Protein AF-A0A3C1K5P6-F1 (afdb_monomer)

pLDDT: mean 90.92, std 10.37, range [36.41, 98.5]

Mean predicted aligned error: 6.07 Å

Nearest PDB structures (foldseek):
  4ml9-assembly1_B  TM=4.148E-01  e=1.098E-01  Sebaldella termitidis ATCC 33386
  8jwl-assembly1_A  TM=3.150E-01  e=3.132E-01  Streptomyces xinghaiensis
  3bww-assembly1_A  TM=3.448E-01  e=1.343E+00  Histophilus somni 129PT

Structure (mmCIF, N/CA/C/O backbone):
data_AF-A0A3C1K5P6-F1
#
_entry.id   AF-A0A3C1K5P6-F1
#
loop_
_atom_site.group_PDB
_atom_site.id
_atom_site.type_symbol
_atom_site.label_atom_id
_atom_site.label_alt_id
_atom_site.label_comp_id
_atom_site.label_asym_id
_atom_site.label_entity_id
_atom_site.label_seq_id
_atom_site.pdbx_PDB_ins_code
_atom_site.Cartn_x
_atom_site.Cartn_y
_atom_site.Cartn_z
_atom_site.occupancy
_atom_site.B_iso_or_equiv
_atom_site.auth_seq_id
_atom_site.auth_comp_id
_atom_site.auth_asym_id
_atom_site.auth_atom_id
_atom_site.pdbx_PDB_model_num
ATOM 1 N N . MET A 1 1 ? 3.310 27.384 5.179 1.00 61.41 1 MET A N 1
ATOM 2 C CA . MET A 1 1 ? 1.985 26.770 4.921 1.00 61.41 1 MET A CA 1
ATOM 3 C C . MET A 1 1 ? 1.830 25.431 5.647 1.00 61.41 1 MET A C 1
ATOM 5 O O . MET A 1 1 ? 0.855 25.282 6.370 1.00 61.41 1 MET A O 1
ATOM 9 N N . PHE A 1 2 ? 2.822 24.533 5.570 1.00 61.59 2 PHE A N 1
ATOM 10 C CA . PHE A 1 2 ? 2.828 23.223 6.248 1.00 61.59 2 PHE A CA 1
ATOM 11 C C . PHE A 1 2 ? 2.625 23.290 7.779 1.00 61.59 2 PHE A C 1
ATOM 13 O O . PHE A 1 2 ? 1.755 22.615 8.318 1.00 61.59 2 PHE A O 1
ATOM 20 N N . LEU A 1 3 ? 3.332 24.192 8.476 1.00 66.94 3 LEU A N 1
ATOM 21 C CA . LEU A 1 3 ? 3.213 24.378 9.937 1.00 66.94 3 LEU A CA 1
ATOM 22 C C . LEU A 1 3 ? 1.825 24.859 10.407 1.00 66.94 3 LEU A C 1
ATOM 24 O O . LEU A 1 3 ? 1.396 24.545 11.512 1.00 66.94 3 LEU A O 1
ATOM 28 N N . LEU A 1 4 ? 1.113 25.626 9.576 1.00 66.31 4 LEU A N 1
ATOM 29 C CA . LEU A 1 4 ? -0.244 26.101 9.885 1.00 66.31 4 LEU A CA 1
ATOM 30 C C . LEU A 1 4 ? -1.287 24.998 9.665 1.00 66.31 4 LEU A C 1
ATOM 32 O O . LEU A 1 4 ? -2.251 24.906 10.419 1.00 66.31 4 LEU A O 1
ATOM 36 N N . GLN A 1 5 ? -1.082 24.146 8.657 1.00 64.81 5 GLN A N 1
ATOM 37 C CA . GLN A 1 5 ? -1.944 22.994 8.392 1.00 64.81 5 GLN A CA 1
ATOM 38 C C . GLN A 1 5 ? -1.796 21.929 9.487 1.00 64.81 5 GLN A C 1
ATOM 40 O O . GLN A 1 5 ? -2.801 21.454 10.022 1.00 64.81 5 GLN A O 1
ATOM 45 N N . SER A 1 6 ? -0.564 21.612 9.894 1.00 76.06 6 SER A N 1
ATOM 46 C CA . SER A 1 6 ? -0.309 20.637 10.960 1.00 76.06 6 SER A CA 1
ATOM 47 C C . SER A 1 6 ? -0.865 21.085 12.318 1.00 76.06 6 SER A C 1
ATOM 49 O O . SER A 1 6 ? -1.422 20.263 13.047 1.00 76.06 6 SER A O 1
ATOM 51 N N . ALA A 1 7 ? -0.827 22.389 12.620 1.00 83.75 7 ALA A N 1
ATOM 52 C CA . ALA A 1 7 ? -1.377 22.962 13.852 1.00 83.75 7 ALA A CA 1
ATOM 53 C C . ALA A 1 7 ? -2.898 22.774 14.016 1.00 83.75 7 ALA A C 1
ATOM 55 O O . ALA A 1 7 ? -3.390 22.801 15.142 1.00 83.75 7 ALA A O 1
ATOM 56 N N . PHE A 1 8 ? -3.649 22.569 12.929 1.00 86.25 8 PHE A N 1
ATOM 57 C CA . PHE A 1 8 ? -5.096 22.327 12.986 1.00 86.25 8 PHE A CA 1
ATOM 58 C C . PHE A 1 8 ? -5.452 20.843 12.835 1.00 86.25 8 PHE A C 1
ATOM 60 O O . PHE A 1 8 ? -6.305 20.328 13.561 1.00 86.25 8 PHE A O 1
ATOM 67 N N . ILE A 1 9 ? -4.779 20.141 11.920 1.00 87.88 9 ILE A N 1
ATOM 68 C CA . ILE A 1 9 ? -5.090 18.745 11.591 1.00 87.88 9 ILE A CA 1
ATOM 69 C C . ILE A 1 9 ? -4.747 17.813 12.755 1.00 87.88 9 ILE A C 1
ATOM 71 O O . ILE A 1 9 ? -5.558 16.956 13.102 1.00 87.88 9 ILE A O 1
ATOM 75 N N . ILE A 1 10 ? -3.589 17.997 13.400 1.00 89.19 10 ILE A N 1
ATOM 76 C CA . ILE A 1 10 ? -3.142 17.098 14.473 1.00 89.19 10 ILE A CA 1
ATOM 77 C C . ILE A 1 10 ? -4.090 17.161 15.683 1.00 89.19 10 ILE A C 1
ATOM 79 O O . ILE A 1 10 ? -4.577 16.106 16.094 1.00 89.19 10 ILE A O 1
ATOM 83 N N . PRO A 1 11 ? -4.441 18.339 16.246 1.00 92.56 11 PRO A N 1
ATOM 84 C CA . PRO A 1 11 ? -5.391 18.395 17.357 1.00 92.56 11 PRO A CA 1
ATOM 85 C C . PRO A 1 11 ? -6.769 17.836 16.999 1.00 92.56 11 PRO A C 1
ATOM 87 O O . PRO A 1 11 ? -7.384 17.156 17.821 1.00 92.56 11 PRO A O 1
ATOM 90 N N . LEU A 1 12 ? -7.247 18.086 15.774 1.00 92.19 12 LEU A N 1
ATOM 91 C CA . LEU A 1 12 ? -8.525 17.557 15.303 1.00 92.19 12 LEU A CA 1
ATOM 92 C C . LEU A 1 12 ? -8.502 16.025 15.223 1.00 92.19 12 LEU A C 1
ATOM 94 O O . LEU A 1 12 ? -9.425 15.371 15.711 1.00 92.19 12 LEU A O 1
ATOM 98 N N . PHE A 1 13 ? -7.435 15.456 14.660 1.00 91.81 13 PHE A N 1
ATOM 99 C CA . PHE A 1 13 ? -7.239 14.012 14.597 1.00 91.81 13 PHE A CA 1
ATOM 100 C C . PHE A 1 13 ? -7.164 13.398 15.999 1.00 91.81 13 PHE A C 1
ATOM 102 O O . PHE A 1 13 ? -7.882 12.442 16.286 1.00 91.81 13 PHE A O 1
ATOM 109 N N . LEU A 1 14 ? -6.374 13.978 16.908 1.00 93.12 14 LEU A N 1
ATOM 110 C CA . LEU A 1 14 ? -6.261 13.506 18.292 1.00 93.12 14 LEU A CA 1
ATOM 111 C C . LEU A 1 14 ? -7.601 13.576 19.036 1.00 93.12 14 LEU A C 1
ATOM 113 O O . LEU A 1 14 ? -7.946 12.649 19.769 1.00 93.12 14 LEU A O 1
ATOM 117 N N . PHE A 1 15 ? -8.386 14.634 18.822 1.00 95.12 15 PHE A N 1
ATOM 118 C CA . PHE A 1 15 ? -9.736 14.743 19.371 1.00 95.12 15 PHE A CA 1
ATOM 119 C C . PHE A 1 15 ? -10.659 13.646 18.829 1.00 95.12 15 PHE A C 1
ATOM 121 O O . PHE A 1 15 ? -11.358 12.990 19.605 1.00 95.12 15 PHE A O 1
ATOM 128 N N . ALA A 1 16 ? -10.647 13.408 17.516 1.00 95.25 16 ALA A N 1
ATOM 129 C CA . ALA A 1 16 ? -11.448 12.364 16.884 1.00 95.25 16 ALA A CA 1
ATOM 130 C C . ALA A 1 16 ? -11.030 10.957 17.350 1.00 95.25 16 ALA A C 1
ATOM 132 O O . ALA A 1 16 ? -11.886 10.136 17.687 1.00 95.25 16 ALA A O 1
ATOM 133 N N . ALA A 1 17 ? -9.726 10.703 17.469 1.00 95.19 17 ALA A N 1
ATOM 134 C CA . ALA A 1 17 ? -9.170 9.465 17.999 1.00 95.19 17 ALA A CA 1
ATOM 135 C C . ALA A 1 17 ? -9.553 9.255 19.469 1.00 95.19 17 ALA A C 1
ATOM 137 O O . ALA A 1 17 ? -9.994 8.169 19.850 1.00 95.19 17 ALA A O 1
ATOM 138 N N . PHE A 1 18 ? -9.459 10.291 20.306 1.00 96.25 18 PHE A N 1
ATOM 139 C CA . PHE A 1 18 ? -9.937 10.237 21.685 1.00 96.25 18 PHE A CA 1
ATOM 140 C C . PHE A 1 18 ? -11.443 9.958 21.741 1.00 96.25 18 PHE A C 1
ATOM 142 O O . PHE A 1 18 ? -11.894 9.114 22.516 1.00 96.25 18 PHE A O 1
ATOM 149 N N . PHE A 1 19 ? -12.239 10.618 20.898 1.00 96.88 19 PHE A N 1
ATOM 150 C CA . PHE A 1 19 ? -13.679 10.398 20.831 1.00 96.88 19 PHE A CA 1
ATOM 151 C C . PHE A 1 19 ? -14.023 8.954 20.438 1.00 96.88 19 PHE A C 1
ATOM 153 O O . PHE A 1 19 ? -14.871 8.331 21.087 1.00 96.88 19 PHE A O 1
A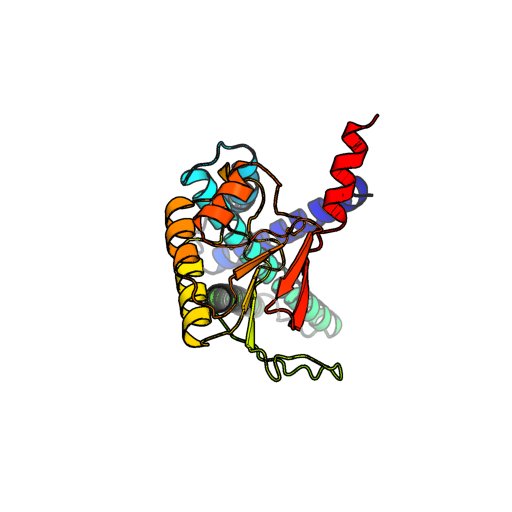TOM 160 N N . ALA A 1 20 ? -13.334 8.390 19.444 1.00 97.12 20 ALA A N 1
ATOM 161 C CA . ALA A 1 20 ? -13.479 6.990 19.059 1.00 97.12 20 ALA A CA 1
ATOM 162 C C . ALA A 1 20 ? -13.143 6.043 20.224 1.00 97.12 20 ALA A C 1
ATOM 164 O O . ALA A 1 20 ? -13.959 5.185 20.579 1.00 97.12 20 ALA A O 1
ATOM 165 N N . GLY A 1 21 ? -12.020 6.269 20.912 1.00 96.69 21 GLY A N 1
ATOM 166 C CA . GLY A 1 21 ? -11.627 5.507 22.102 1.00 96.69 21 GLY A CA 1
ATOM 167 C C . GLY A 1 21 ? -12.628 5.637 23.258 1.00 96.69 21 GLY A C 1
ATOM 168 O O . GLY A 1 21 ? -12.964 4.659 23.934 1.00 96.69 21 GLY A O 1
ATOM 169 N N . TYR A 1 22 ? -13.200 6.824 23.463 1.00 97.00 22 TYR A N 1
ATOM 170 C CA . TYR A 1 22 ? -14.252 7.054 24.451 1.00 97.00 22 TYR A CA 1
ATOM 171 C C . TYR A 1 22 ? -15.514 6.239 24.140 1.00 97.00 22 TYR A C 1
ATOM 173 O O . TYR A 1 22 ? -16.068 5.591 25.036 1.00 97.00 22 TYR A O 1
ATOM 181 N N . ARG A 1 23 ? -15.947 6.212 22.874 1.00 96.25 23 ARG A N 1
ATOM 182 C CA . ARG A 1 23 ? -17.093 5.407 22.427 1.00 96.25 23 ARG A CA 1
ATOM 183 C C . ARG A 1 23 ? -16.831 3.913 22.578 1.00 96.25 23 ARG A C 1
ATOM 185 O O . ARG A 1 23 ? -17.669 3.217 23.155 1.00 96.25 23 ARG A O 1
ATOM 192 N N . LEU A 1 24 ? -15.660 3.447 22.152 1.00 96.56 24 LEU A N 1
ATOM 193 C CA . LEU A 1 24 ? -15.269 2.044 22.244 1.00 96.56 24 LEU A CA 1
ATOM 194 C C . LEU A 1 24 ? -15.150 1.576 23.701 1.00 96.56 24 LEU A C 1
ATOM 196 O O . LEU A 1 24 ? -15.755 0.577 24.083 1.00 96.56 24 LEU A O 1
ATOM 200 N N . SER A 1 25 ? -14.467 2.332 24.565 1.00 97.00 25 SER A N 1
ATOM 201 C CA . SER A 1 25 ? -14.363 2.001 25.996 1.00 97.00 25 SER A CA 1
ATOM 202 C C . SER A 1 25 ? -15.722 2.005 26.710 1.00 97.00 25 SER A C 1
ATOM 204 O O . SER A 1 25 ? -15.935 1.250 27.665 1.00 97.00 25 SER A O 1
ATOM 206 N N . GLY A 1 26 ? -16.657 2.849 26.262 1.00 95.69 26 GLY A N 1
ATOM 207 C CA . GLY A 1 26 ? -18.052 2.843 26.695 1.00 95.69 26 GLY A CA 1
ATOM 208 C C . GLY A 1 26 ? -18.774 1.556 26.300 1.00 95.69 26 GLY A C 1
ATOM 209 O O . GLY A 1 26 ? -19.362 0.907 27.165 1.00 95.69 26 GLY A O 1
ATOM 210 N N . LEU A 1 27 ? -18.677 1.163 25.028 1.00 96.62 27 LEU A N 1
ATOM 211 C CA . LEU A 1 27 ? -19.234 -0.088 24.510 1.00 96.62 27 LEU A CA 1
ATOM 212 C C . LEU A 1 27 ? -18.671 -1.307 25.253 1.00 96.62 27 LEU A C 1
ATOM 214 O O . LEU A 1 27 ? -19.438 -2.123 25.760 1.00 96.62 27 LEU A O 1
ATOM 218 N N . LEU A 1 28 ? -17.348 -1.390 25.408 1.00 96.69 28 LEU A N 1
ATOM 219 C CA . LEU A 1 28 ? -16.684 -2.489 26.113 1.00 96.69 28 LEU A CA 1
ATOM 220 C C . LEU A 1 28 ? -17.143 -2.601 27.568 1.00 96.69 28 LEU A C 1
ATOM 222 O O . LEU A 1 28 ? -17.350 -3.704 28.062 1.00 96.69 28 LEU A O 1
ATOM 226 N N . LYS A 1 29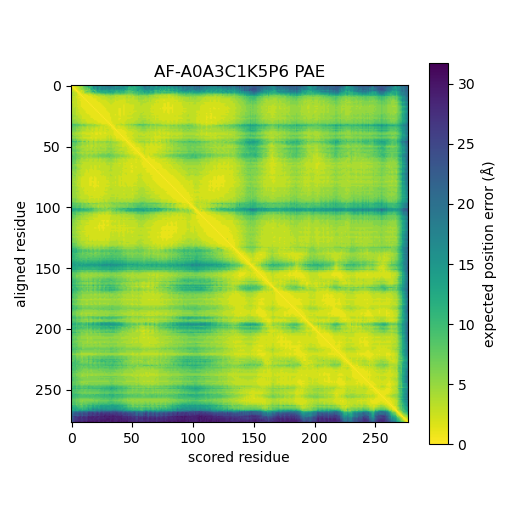 ? -17.382 -1.477 28.254 1.00 96.00 29 LYS A N 1
ATOM 227 C CA . LYS A 1 29 ? -17.923 -1.490 29.621 1.00 96.00 29 LYS A CA 1
ATOM 228 C C . LYS A 1 29 ? -19.370 -1.992 29.685 1.00 96.00 29 LYS A C 1
ATOM 230 O O . LYS A 1 29 ? -19.749 -2.595 30.687 1.00 96.00 29 LYS A O 1
ATOM 235 N N . LEU A 1 30 ? -20.170 -1.732 28.647 1.00 94.75 30 LEU A N 1
ATOM 236 C CA . LEU A 1 30 ? -21.547 -2.226 28.544 1.00 94.75 30 LEU A CA 1
ATOM 237 C C . LEU A 1 30 ? -21.606 -3.730 28.251 1.00 94.75 30 LEU A C 1
ATOM 239 O O . LEU A 1 30 ? -22.489 -4.399 28.790 1.00 94.75 30 LEU A O 1
ATOM 243 N N . LEU A 1 31 ? -20.685 -4.236 27.423 1.00 95.44 31 LEU A N 1
ATOM 244 C CA . LEU A 1 31 ? -20.561 -5.657 27.077 1.00 95.44 31 LEU A CA 1
ATOM 245 C C . LEU A 1 31 ? -19.925 -6.471 28.212 1.00 95.44 31 LEU A C 1
ATOM 247 O O . LEU A 1 31 ? -20.393 -7.556 28.541 1.00 95.44 31 LEU A O 1
ATOM 251 N N . PHE A 1 32 ? -18.892 -5.920 28.852 1.00 95.94 32 PHE A N 1
ATOM 252 C CA . PHE A 1 32 ? -18.104 -6.583 29.885 1.00 95.94 32 PHE A CA 1
ATOM 253 C C . PHE A 1 32 ? -18.089 -5.732 31.167 1.00 95.94 32 PHE A C 1
ATOM 255 O O . PHE A 1 32 ? -17.220 -4.875 31.346 1.00 95.94 32 PHE A O 1
ATOM 262 N N . PRO A 1 33 ? -19.001 -5.965 32.128 1.00 92.31 33 PRO A N 1
ATOM 263 C CA . PRO A 1 33 ? -19.113 -5.128 33.327 1.00 92.31 33 PRO A CA 1
ATOM 264 C C . PRO A 1 33 ? -17.832 -5.050 34.176 1.00 92.31 33 PRO A C 1
ATOM 266 O O . PRO A 1 33 ? -17.567 -4.024 34.807 1.00 92.31 33 PRO A O 1
ATOM 269 N N . ARG A 1 34 ? -16.994 -6.098 34.160 1.00 94.25 34 ARG A N 1
ATOM 270 C CA . ARG A 1 34 ? -15.691 -6.145 34.856 1.00 94.25 34 ARG A CA 1
ATOM 271 C C . ARG A 1 34 ? -14.558 -5.416 34.118 1.00 94.25 34 ARG A C 1
ATOM 273 O O . ARG A 1 34 ? -13.472 -5.282 34.672 1.00 94.25 34 ARG A O 1
ATOM 280 N N . PHE A 1 35 ? -14.804 -4.902 32.913 1.00 94.31 35 PHE A N 1
ATOM 281 C CA . PHE A 1 35 ? -13.814 -4.183 32.114 1.00 94.31 35 PHE A CA 1
ATOM 282 C C . PHE A 1 35 ? -13.279 -2.948 32.849 1.00 94.31 35 PHE A C 1
ATOM 284 O O . PHE A 1 35 ? -14.046 -2.092 33.319 1.00 94.31 35 PHE A O 1
ATOM 291 N N . LYS A 1 36 ? -11.950 -2.856 32.952 1.00 94.62 36 LYS A N 1
ATOM 292 C CA . LYS A 1 36 ? -11.244 -1.733 33.575 1.00 94.62 36 LYS A CA 1
ATOM 293 C C . LYS A 1 36 ? -10.843 -0.734 32.493 1.00 94.62 36 LYS A C 1
ATOM 295 O O . LYS A 1 36 ? -9.869 -0.950 31.781 1.00 94.62 36 LYS A O 1
ATOM 300 N N . LYS A 1 37 ? -11.560 0.393 32.414 1.00 93.31 37 LYS A N 1
ATOM 301 C CA . LYS A 1 37 ? -11.272 1.467 31.443 1.00 93.31 37 LYS A CA 1
ATOM 302 C C . LYS A 1 37 ? -9.843 2.010 31.546 1.00 93.31 37 LYS A C 1
ATOM 304 O O . LYS A 1 37 ? -9.312 2.460 30.543 1.00 93.31 37 LYS A O 1
ATOM 309 N N . LEU A 1 38 ? -9.224 1.945 32.727 1.00 94.31 38 LEU A N 1
ATOM 310 C CA . LEU A 1 38 ? -7.837 2.372 32.915 1.00 94.31 38 LEU A CA 1
ATOM 311 C C . LEU A 1 38 ? -6.866 1.586 32.022 1.00 94.31 38 LEU A C 1
ATOM 313 O O . LEU A 1 38 ? -6.045 2.193 31.353 1.00 94.31 38 LEU A O 1
ATOM 317 N N . ILE A 1 39 ? -7.006 0.257 31.958 1.00 94.06 39 ILE A N 1
ATOM 318 C CA . ILE A 1 39 ? -6.143 -0.600 31.128 1.00 94.06 39 ILE A CA 1
ATOM 319 C C . ILE A 1 39 ? -6.319 -0.248 29.646 1.00 94.06 39 ILE A C 1
ATOM 321 O O . ILE A 1 39 ? -5.341 -0.121 28.920 1.00 94.06 39 ILE A O 1
ATOM 325 N N . PHE A 1 40 ? -7.561 -0.017 29.213 1.00 95.44 40 PHE A N 1
ATOM 326 C CA . PHE A 1 40 ? -7.850 0.410 27.845 1.00 95.44 40 PHE A CA 1
ATOM 327 C C . PHE A 1 40 ? -7.131 1.705 27.476 1.00 95.44 40 PHE A C 1
ATOM 329 O O . PHE A 1 40 ? -6.498 1.760 26.434 1.00 95.44 40 PHE A O 1
ATOM 336 N N . TRP A 1 41 ? -7.193 2.726 28.330 1.00 95.88 41 TRP A N 1
ATOM 337 C CA . TRP A 1 41 ? -6.568 4.019 28.045 1.00 95.88 41 TRP A CA 1
ATOM 338 C C . TRP A 1 41 ? -5.040 4.012 28.146 1.00 95.88 41 TRP A C 1
ATOM 340 O O . TRP A 1 41 ? -4.416 4.937 27.642 1.00 95.88 41 TRP A O 1
ATOM 350 N N . ILE A 1 42 ? -4.444 2.975 28.741 1.00 93.81 42 ILE A N 1
ATOM 351 C CA . ILE A 1 42 ? -2.997 2.731 28.672 1.00 93.81 42 ILE A CA 1
ATOM 352 C C . ILE A 1 42 ? -2.628 2.101 27.325 1.00 93.81 42 ILE A C 1
ATOM 354 O O . ILE A 1 42 ? -1.656 2.516 26.711 1.00 93.81 42 ILE A O 1
ATOM 358 N N . ILE A 1 43 ? -3.409 1.123 26.855 1.00 92.62 43 ILE A N 1
ATOM 359 C CA . ILE A 1 43 ? -3.099 0.340 25.647 1.00 92.62 43 ILE A CA 1
ATOM 360 C C . ILE A 1 43 ? -3.478 1.080 24.356 1.00 92.62 43 ILE A C 1
ATOM 362 O O . ILE A 1 43 ? -2.714 1.089 23.401 1.00 92.62 43 ILE A O 1
ATOM 366 N N . TYR A 1 44 ? -4.652 1.711 24.322 1.00 93.50 44 TYR A N 1
ATOM 367 C CA . TYR A 1 44 ? -5.205 2.392 23.149 1.00 93.50 44 TYR A CA 1
ATOM 368 C C . TYR A 1 44 ? -4.236 3.380 22.465 1.00 93.50 44 TYR A C 1
ATOM 370 O O . TYR A 1 44 ? -4.103 3.307 21.245 1.00 93.50 44 TYR A O 1
ATOM 378 N N . PRO A 1 45 ? -3.522 4.269 23.188 1.00 89.12 45 PRO A N 1
ATOM 379 C CA . PRO A 1 45 ? -2.579 5.188 22.554 1.00 89.12 45 PRO A CA 1
ATOM 380 C C . PRO A 1 45 ? -1.259 4.537 22.110 1.00 89.12 45 PRO A C 1
ATOM 382 O O . PRO A 1 45 ? -0.528 5.177 21.361 1.00 89.12 45 PRO A O 1
ATOM 385 N N . LEU A 1 46 ? -0.940 3.298 22.514 1.00 88.94 46 LEU A N 1
ATOM 386 C CA . LEU A 1 46 ? 0.306 2.639 22.091 1.00 88.94 46 LEU A CA 1
ATOM 387 C C . LEU A 1 46 ? 0.320 2.333 20.588 1.00 88.94 46 LEU A C 1
ATOM 389 O O . LEU A 1 46 ? 1.376 2.376 19.973 1.00 88.94 46 LEU A O 1
ATOM 393 N N . PHE A 1 47 ? -0.838 2.084 19.978 1.00 85.56 47 PHE A N 1
ATOM 394 C CA . PHE A 1 47 ? -0.912 1.747 18.555 1.00 85.56 47 PHE A CA 1
ATOM 395 C C . PHE A 1 47 ? -0.638 2.935 17.609 1.00 85.56 47 PHE A C 1
ATOM 397 O O . PHE A 1 47 ? 0.164 2.765 16.696 1.00 85.56 47 PHE A O 1
ATOM 404 N N . PRO A 1 48 ? -1.180 4.156 17.826 1.00 84.75 48 PRO A N 1
ATOM 405 C CA . PRO A 1 48 ? -0.710 5.348 17.110 1.00 84.75 48 PRO A CA 1
ATOM 406 C C . PRO A 1 48 ? 0.787 5.609 17.293 1.00 84.75 48 PRO A C 1
ATOM 408 O O . PRO A 1 48 ? 1.448 6.114 16.394 1.00 84.75 48 PRO A O 1
ATOM 411 N N . ILE A 1 49 ? 1.331 5.276 18.466 1.00 87.38 49 ILE A N 1
ATOM 412 C CA . ILE A 1 49 ? 2.759 5.434 18.743 1.00 87.38 49 ILE A CA 1
ATOM 413 C C . ILE A 1 49 ? 3.587 4.467 17.877 1.00 87.38 49 ILE A C 1
ATOM 415 O O . ILE A 1 49 ? 4.645 4.863 17.392 1.00 87.38 49 ILE A O 1
ATOM 419 N N . CYS A 1 50 ? 3.096 3.251 17.603 1.00 91.12 50 CYS A N 1
ATOM 420 C CA . CYS A 1 50 ? 3.735 2.309 16.674 1.00 91.12 50 CYS A CA 1
ATOM 421 C C . CYS A 1 50 ? 3.852 2.841 15.236 1.00 91.12 50 CYS A C 1
ATOM 423 O O . CYS A 1 50 ? 4.728 2.384 14.519 1.00 91.12 50 CYS A O 1
ATOM 425 N N . PHE A 1 51 ? 3.033 3.815 14.828 1.00 88.44 51 PHE A N 1
ATOM 426 C CA . PHE A 1 51 ? 3.163 4.476 13.523 1.00 88.44 51 PHE A CA 1
ATOM 427 C C . PHE A 1 51 ? 4.316 5.497 13.491 1.00 88.44 51 PHE A C 1
ATOM 429 O O . PHE A 1 51 ? 4.936 5.694 12.457 1.00 88.44 51 PHE A O 1
ATOM 436 N N . ILE A 1 52 ? 4.619 6.143 14.624 1.00 89.12 52 ILE A N 1
ATOM 437 C CA . ILE A 1 52 ? 5.590 7.251 14.700 1.00 89.12 52 ILE A CA 1
ATOM 438 C C . ILE A 1 52 ? 6.981 6.771 15.129 1.00 89.12 52 ILE A C 1
ATOM 440 O O . ILE A 1 52 ? 7.989 7.270 14.640 1.00 89.12 52 ILE A O 1
ATOM 444 N N . ILE A 1 53 ? 7.054 5.825 16.071 1.00 90.62 53 ILE A N 1
ATOM 445 C CA . ILE A 1 53 ? 8.328 5.323 16.610 1.00 90.62 53 ILE A CA 1
ATOM 446 C C . ILE A 1 53 ? 9.289 4.795 15.531 1.00 90.62 53 ILE A C 1
ATOM 448 O O . ILE A 1 53 ? 10.476 5.093 15.661 1.00 90.62 53 ILE A O 1
ATOM 452 N N . PRO A 1 54 ? 8.842 4.046 14.500 1.00 90.00 54 PRO A N 1
ATOM 453 C CA . PRO A 1 54 ? 9.725 3.504 13.467 1.00 90.00 54 PRO A CA 1
ATOM 454 C C . PRO A 1 54 ? 10.620 4.552 12.805 1.00 90.00 54 PRO A C 1
ATOM 456 O O . PRO A 1 54 ? 11.793 4.277 12.603 1.00 90.00 54 PRO A O 1
ATOM 459 N N . SER A 1 55 ? 10.137 5.785 12.610 1.00 86.31 55 SER A N 1
ATOM 460 C CA . SER A 1 55 ? 10.926 6.890 12.037 1.00 86.31 55 SER A CA 1
ATOM 461 C C . SER A 1 55 ? 12.131 7.323 12.889 1.00 86.31 55 SER A C 1
ATOM 463 O O . SER A 1 55 ? 12.942 8.129 12.446 1.00 86.31 55 SER A O 1
ATOM 465 N N . TYR A 1 56 ? 12.237 6.836 14.128 1.00 90.44 56 TYR A N 1
ATOM 466 C CA . TYR A 1 56 ? 13.354 7.089 15.044 1.00 90.44 56 TYR A CA 1
ATOM 467 C C . TYR A 1 56 ? 14.170 5.826 15.352 1.00 90.44 56 TYR A C 1
ATOM 469 O O . TYR A 1 56 ? 15.104 5.884 16.156 1.00 90.44 56 TYR A O 1
ATOM 477 N N . LEU A 1 57 ? 13.800 4.680 14.775 1.00 89.88 57 LEU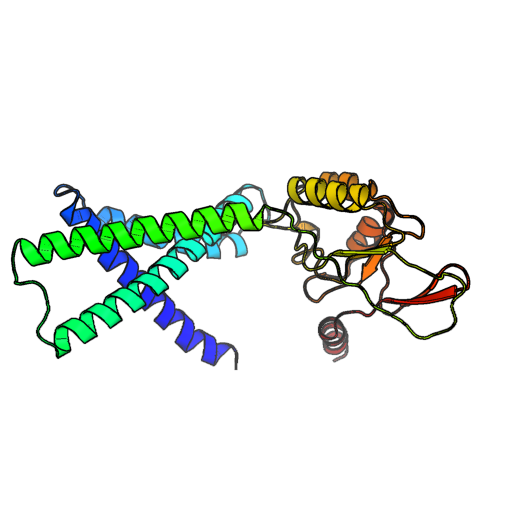 A N 1
ATOM 478 C CA . LEU A 1 57 ? 14.514 3.420 14.930 1.00 89.88 57 LEU A CA 1
ATOM 479 C C . LEU A 1 57 ? 15.399 3.165 13.700 1.00 89.88 57 LEU A C 1
ATOM 481 O O . LEU A 1 57 ? 15.061 3.603 12.607 1.00 89.88 57 LEU A O 1
ATOM 485 N N . PRO A 1 58 ? 16.527 2.451 13.853 1.00 89.12 58 PRO A N 1
ATOM 486 C CA . PRO A 1 58 ? 17.273 1.951 12.703 1.00 89.12 58 PRO A CA 1
ATOM 487 C C . PRO A 1 58 ? 16.433 0.955 11.896 1.00 89.12 58 PRO A C 1
ATOM 489 O O . PRO A 1 58 ? 15.745 0.133 12.505 1.00 89.12 58 PRO A O 1
ATOM 492 N N . THR A 1 59 ? 16.568 0.972 10.568 1.00 87.06 59 THR A N 1
ATOM 493 C CA . THR A 1 59 ? 15.890 0.042 9.653 1.00 87.06 59 THR A CA 1
ATOM 494 C C . THR A 1 59 ? 16.175 -1.413 10.020 1.00 87.06 59 THR A C 1
ATOM 496 O O . THR A 1 59 ? 17.321 -1.867 10.090 1.00 87.06 59 THR A O 1
ATOM 499 N N . SER A 1 60 ? 15.117 -2.170 10.281 1.00 90.69 60 SER A N 1
ATOM 500 C CA . SER A 1 60 ? 15.161 -3.556 10.730 1.00 90.69 60 SER A CA 1
ATOM 501 C C . SER A 1 60 ? 13.791 -4.226 10.568 1.00 90.69 60 SER A C 1
ATOM 503 O O . SER A 1 60 ? 12.751 -3.624 10.312 1.00 90.69 60 SER A O 1
ATOM 505 N N . ARG A 1 61 ? 13.742 -5.548 10.749 1.00 89.31 61 ARG A N 1
ATOM 506 C CA . ARG A 1 61 ? 12.458 -6.268 10.692 1.00 89.31 61 ARG A CA 1
ATOM 507 C C . ARG A 1 61 ? 11.504 -5.870 11.825 1.00 89.31 61 ARG A C 1
ATOM 509 O O . ARG A 1 61 ? 10.304 -6.116 11.718 1.00 89.31 61 ARG A O 1
ATOM 516 N N . PHE A 1 62 ? 12.025 -5.306 12.917 1.00 91.81 62 PHE A N 1
ATOM 517 C CA . PHE A 1 62 ? 11.228 -4.942 14.083 1.00 91.81 62 PHE A CA 1
ATOM 518 C C . PHE A 1 62 ? 10.492 -3.607 13.906 1.00 91.81 62 PHE A C 1
ATOM 520 O O . PHE A 1 62 ? 9.297 -3.546 14.178 1.00 91.81 62 PHE A O 1
ATOM 527 N N . ASP A 1 63 ? 11.154 -2.559 13.419 1.00 91.12 63 ASP A N 1
ATOM 528 C CA . ASP A 1 63 ? 10.523 -1.290 13.023 1.00 91.12 63 ASP A CA 1
ATOM 529 C C . ASP A 1 63 ? 9.548 -1.502 11.869 1.00 91.12 63 ASP A C 1
ATOM 531 O O . ASP A 1 63 ? 8.430 -1.009 11.984 1.00 91.12 63 ASP A O 1
ATOM 535 N N . LYS A 1 64 ? 9.872 -2.331 10.860 1.00 90.19 64 LYS A N 1
ATOM 536 C CA . LYS A 1 64 ? 8.894 -2.735 9.833 1.00 90.19 64 LYS A CA 1
ATOM 537 C C . LYS A 1 64 ? 7.615 -3.291 10.446 1.00 90.19 64 LYS A C 1
ATOM 539 O O . LYS A 1 64 ? 6.507 -2.879 10.108 1.00 90.19 64 LYS A O 1
ATOM 544 N N . PHE A 1 65 ? 7.767 -4.228 11.378 1.00 91.81 65 PHE A N 1
ATOM 545 C CA . PHE A 1 65 ? 6.643 -4.838 12.080 1.00 91.81 65 PHE A CA 1
ATOM 546 C C . PHE A 1 65 ? 5.836 -3.814 12.894 1.00 91.81 65 PHE A C 1
ATOM 548 O O . PHE A 1 65 ? 4.606 -3.820 12.837 1.00 91.81 65 PHE A O 1
ATOM 555 N N . LEU A 1 66 ? 6.507 -2.919 13.627 1.00 93.19 66 LEU A N 1
ATOM 556 C CA . LEU A 1 66 ? 5.842 -1.854 14.382 1.00 93.19 66 LEU A CA 1
ATOM 557 C C . LEU A 1 66 ? 5.101 -0.876 13.465 1.00 93.19 66 LEU A C 1
ATOM 559 O O . LEU A 1 66 ? 3.945 -0.557 13.743 1.00 93.19 66 LEU A O 1
ATOM 563 N N . PHE A 1 67 ? 5.740 -0.443 12.378 1.00 91.50 67 PHE A N 1
ATOM 564 C CA . PHE A 1 67 ? 5.169 0.480 11.405 1.00 91.50 67 PHE A CA 1
ATOM 565 C C . PHE A 1 67 ? 3.903 -0.095 10.784 1.00 91.50 67 PHE A C 1
ATOM 567 O O . PHE A 1 67 ? 2.868 0.564 10.809 1.00 91.50 67 PHE A O 1
ATOM 574 N N . ASN A 1 68 ? 3.939 -1.356 10.346 1.00 91.31 68 ASN A N 1
ATOM 575 C CA . ASN A 1 68 ? 2.779 -2.011 9.744 1.00 91.31 68 ASN A CA 1
ATOM 576 C C . ASN A 1 68 ? 1.615 -2.149 10.736 1.00 91.31 68 ASN A C 1
ATOM 578 O O . ASN A 1 68 ? 0.484 -1.823 10.388 1.00 91.31 68 ASN A O 1
ATOM 582 N N . ILE A 1 69 ? 1.883 -2.492 12.005 1.00 93.19 69 ILE A N 1
ATOM 583 C CA . ILE A 1 69 ? 0.854 -2.456 13.063 1.00 93.19 69 ILE A CA 1
ATOM 584 C C . ILE A 1 69 ? 0.276 -1.045 13.233 1.00 93.19 69 ILE A C 1
ATOM 586 O O . ILE A 1 69 ? -0.933 -0.884 13.423 1.00 93.19 69 ILE A O 1
ATOM 590 N N . GLY A 1 70 ? 1.135 -0.025 13.198 1.00 93.75 70 GLY A N 1
ATOM 591 C CA . GLY A 1 70 ? 0.735 1.376 13.251 1.00 93.75 70 GLY A CA 1
ATOM 592 C C . GLY A 1 70 ? -0.185 1.753 12.091 1.00 93.75 70 GLY A C 1
ATOM 593 O O . GLY A 1 70 ? -1.267 2.291 12.327 1.00 93.75 70 GLY A O 1
ATOM 594 N N . CYS A 1 71 ? 0.204 1.429 10.858 1.00 92.00 71 CYS A N 1
ATOM 595 C CA . CYS A 1 71 ? -0.566 1.669 9.638 1.00 92.00 71 CYS A CA 1
ATOM 596 C C . CYS A 1 71 ? -1.929 0.972 9.669 1.00 92.00 71 CYS A C 1
ATOM 598 O O . CYS A 1 71 ? -2.952 1.630 9.467 1.00 92.00 71 CYS A O 1
ATOM 600 N N . ASP A 1 72 ? -1.961 -0.319 10.000 1.00 93.56 72 ASP A N 1
ATOM 601 C CA . ASP A 1 72 ? -3.193 -1.107 10.098 1.00 93.56 72 ASP A CA 1
ATOM 602 C C . ASP A 1 72 ? -4.161 -0.496 11.114 1.00 93.56 72 ASP A C 1
ATOM 604 O O . ASP A 1 72 ? -5.348 -0.275 10.845 1.00 93.56 72 ASP A O 1
ATOM 608 N N . TYR A 1 73 ? -3.638 -0.153 12.293 1.00 94.12 73 TYR A N 1
ATOM 609 C CA . TYR A 1 73 ? -4.419 0.503 13.328 1.00 94.12 73 TYR A CA 1
ATOM 610 C C . TYR A 1 73 ? -4.944 1.868 12.868 1.00 94.12 73 TYR A C 1
ATOM 612 O O . TYR A 1 73 ? -6.111 2.187 13.108 1.00 94.12 73 TYR A O 1
ATOM 620 N N . MET A 1 74 ? -4.108 2.678 12.215 1.00 93.38 74 MET A N 1
ATOM 621 C CA . MET A 1 74 ? -4.488 4.000 11.718 1.00 93.38 74 MET A CA 1
ATOM 622 C C . MET A 1 74 ? -5.579 3.904 10.650 1.00 93.38 74 MET A C 1
ATOM 624 O O . MET A 1 74 ? -6.570 4.632 10.739 1.00 93.38 74 MET A O 1
ATOM 628 N N . GLY A 1 75 ? -5.465 2.962 9.710 1.00 94.56 75 GLY A N 1
ATOM 629 C CA . GLY A 1 75 ? -6.500 2.682 8.715 1.00 94.56 75 GLY A CA 1
ATOM 630 C C . GLY A 1 75 ? -7.834 2.312 9.367 1.00 94.56 75 GLY A C 1
ATOM 631 O O . GLY A 1 75 ? -8.865 2.940 9.101 1.00 94.56 75 GLY A O 1
ATOM 632 N N . LEU A 1 76 ? -7.818 1.362 10.309 1.00 96.12 76 LEU A N 1
ATOM 633 C CA . LEU A 1 76 ? -9.015 0.953 11.047 1.00 96.12 76 LEU A CA 1
ATOM 634 C C . LEU A 1 76 ? -9.612 2.098 11.887 1.00 96.12 76 LEU A C 1
ATOM 636 O O . LEU A 1 76 ? -10.840 2.247 11.973 1.00 96.12 76 LEU A O 1
ATOM 640 N N . LEU A 1 77 ? -8.764 2.919 12.510 1.00 95.56 77 LEU A N 1
ATOM 641 C CA . LEU A 1 77 ? -9.175 4.067 13.312 1.00 95.56 77 LEU A CA 1
ATOM 642 C C . LEU A 1 77 ? -9.847 5.137 12.448 1.00 95.56 77 LEU A C 1
ATOM 644 O O . LEU A 1 77 ? -10.906 5.631 12.836 1.00 95.56 77 LEU A O 1
ATOM 648 N N . ILE A 1 78 ? -9.286 5.468 11.282 1.00 95.44 78 ILE A N 1
ATOM 649 C CA . ILE A 1 78 ? -9.858 6.454 10.354 1.00 95.44 78 ILE A CA 1
ATOM 650 C C . ILE A 1 78 ? -11.240 5.999 9.878 1.00 95.44 78 ILE A C 1
ATOM 652 O O . ILE A 1 78 ? -12.203 6.758 10.009 1.00 95.44 78 ILE A O 1
ATOM 656 N N . ILE A 1 79 ? -11.378 4.743 9.433 1.00 97.25 79 ILE A N 1
ATOM 657 C CA . ILE A 1 79 ? -12.677 4.170 9.036 1.00 97.25 79 ILE A CA 1
ATOM 658 C C . ILE A 1 79 ? -13.681 4.264 10.195 1.00 97.25 79 ILE A C 1
ATOM 660 O O . ILE A 1 79 ? -14.822 4.701 10.022 1.00 97.25 79 ILE A O 1
ATOM 664 N N . THR A 1 80 ? -13.244 3.922 11.408 1.00 97.44 80 THR A N 1
ATOM 665 C CA . THR A 1 80 ? -14.086 3.992 12.607 1.00 97.44 80 THR A CA 1
ATOM 666 C C . THR A 1 80 ? -14.510 5.425 12.930 1.00 97.44 80 THR A C 1
ATOM 668 O O . THR A 1 80 ? -15.675 5.654 13.255 1.00 97.44 80 THR A O 1
ATOM 671 N N . ILE A 1 81 ? -13.611 6.404 12.818 1.00 96.81 81 ILE A N 1
ATOM 672 C CA . ILE A 1 81 ? -13.921 7.826 13.013 1.00 96.81 81 ILE A CA 1
ATOM 673 C C . ILE A 1 81 ? -14.956 8.289 11.983 1.00 96.81 81 ILE A C 1
ATOM 675 O O . ILE A 1 81 ? -15.944 8.911 12.374 1.00 96.81 81 ILE A O 1
ATOM 679 N N . MET A 1 82 ? -14.787 7.947 10.702 1.00 97.25 82 MET A N 1
ATOM 680 C CA . MET A 1 82 ? -15.733 8.308 9.638 1.00 97.25 82 MET A CA 1
ATOM 681 C C . MET A 1 82 ? -17.136 7.745 9.908 1.00 97.25 82 MET A C 1
ATOM 683 O O . MET A 1 82 ? -18.131 8.471 9.828 1.00 97.25 82 MET A O 1
ATOM 687 N N . LEU A 1 83 ? -17.230 6.474 10.309 1.00 98.06 83 LEU A N 1
ATOM 688 C CA . LEU A 1 83 ? -18.505 5.850 10.672 1.00 98.06 83 LEU A CA 1
ATOM 689 C C . LEU A 1 83 ? -19.113 6.469 11.933 1.00 98.06 83 LEU A C 1
ATOM 691 O O . LEU A 1 83 ? -20.323 6.692 11.990 1.00 98.06 83 LEU A O 1
ATOM 695 N N . LEU A 1 84 ? -18.300 6.787 12.943 1.00 97.62 84 LEU A N 1
ATOM 696 C CA . LEU A 1 84 ? -18.778 7.471 14.142 1.00 97.62 84 LEU A CA 1
ATOM 697 C C . LEU A 1 84 ? -19.293 8.875 13.821 1.00 97.62 84 LEU A C 1
ATOM 699 O O . LEU A 1 84 ? -20.336 9.250 14.346 1.00 97.62 84 LEU A O 1
ATOM 703 N N . MET A 1 85 ? -18.633 9.630 12.941 1.00 96.50 85 MET A N 1
ATOM 704 C CA . MET A 1 85 ? -19.135 10.929 12.479 1.00 96.50 85 MET A CA 1
ATOM 705 C C . MET A 1 85 ? -20.515 10.793 11.828 1.00 96.50 85 MET A C 1
ATOM 707 O O . MET A 1 85 ? -21.425 11.554 12.164 1.00 96.50 85 MET A O 1
ATOM 711 N N . LEU A 1 86 ? -20.709 9.781 10.976 1.00 97.25 86 LEU A N 1
ATOM 712 C CA . LEU A 1 86 ? -22.012 9.481 10.378 1.00 97.25 86 LEU A CA 1
ATOM 713 C C . LEU A 1 86 ? -23.064 9.115 11.441 1.00 97.25 86 LEU A C 1
ATOM 715 O O . LEU A 1 86 ? -24.177 9.641 11.423 1.00 97.25 86 LEU A O 1
ATOM 719 N N . VAL A 1 87 ? -22.717 8.257 12.405 1.00 96.88 87 VAL A N 1
ATOM 720 C CA . VAL A 1 87 ? -23.608 7.878 13.516 1.00 96.88 87 VAL A CA 1
ATOM 721 C C . VAL A 1 87 ? -24.003 9.093 14.355 1.00 96.88 87 VAL A C 1
ATOM 723 O O . VAL A 1 87 ? -25.163 9.226 14.747 1.00 96.88 87 VAL A O 1
ATOM 726 N N . GLU A 1 88 ? -23.062 9.991 14.635 1.00 95.62 88 GLU A N 1
ATOM 727 C CA . GLU A 1 88 ? -23.317 11.208 15.400 1.00 95.62 88 GLU A CA 1
ATOM 728 C C . GLU A 1 88 ? -24.194 12.197 14.635 1.00 95.62 88 GLU A C 1
ATOM 730 O O . GLU A 1 88 ? -25.097 12.788 15.231 1.00 95.62 88 GLU A O 1
ATOM 735 N N . PHE A 1 89 ? -24.007 12.306 13.321 1.00 96.88 89 PHE A N 1
ATOM 736 C CA . PHE A 1 89 ? -24.880 13.085 12.453 1.00 96.88 89 PHE A CA 1
ATOM 737 C C . PHE A 1 89 ? -26.318 12.539 12.449 1.00 96.88 89 PHE A C 1
ATOM 739 O O . PHE A 1 89 ? -27.270 13.285 12.684 1.00 96.88 89 PHE A O 1
ATOM 746 N N . ILE A 1 90 ? -26.495 11.221 12.309 1.00 96.69 90 ILE A N 1
ATOM 747 C CA . ILE A 1 90 ? -27.814 10.572 12.404 1.00 96.69 90 ILE A CA 1
ATOM 748 C C . ILE A 1 90 ? -28.426 10.795 13.794 1.00 96.69 90 ILE A C 1
ATOM 750 O O . ILE A 1 90 ? -29.603 11.139 13.918 1.00 96.69 90 ILE A O 1
ATOM 754 N N . ARG A 1 91 ? -27.635 10.646 14.863 1.00 95.25 91 ARG A N 1
ATOM 755 C CA . ARG A 1 91 ? -28.081 10.891 16.243 1.00 95.2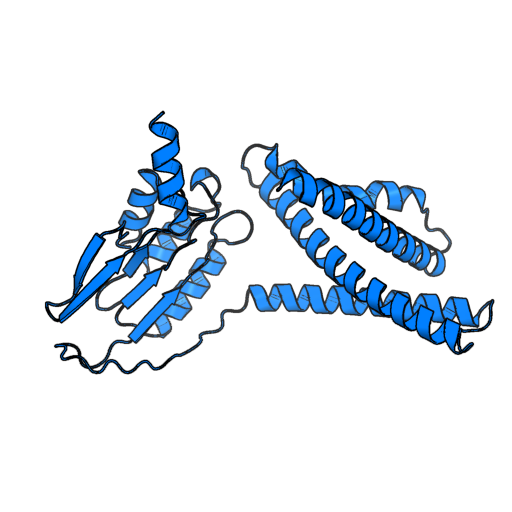5 91 ARG A CA 1
ATOM 756 C C . ARG A 1 91 ? -28.547 12.335 16.436 1.00 95.25 91 ARG A C 1
ATOM 758 O O . ARG A 1 91 ? -29.537 12.552 17.133 1.00 95.25 91 ARG A O 1
ATOM 765 N N . PHE A 1 92 ? -27.857 13.299 15.832 1.00 96.44 92 PHE A N 1
ATOM 766 C CA . PHE A 1 92 ? -28.231 14.711 15.850 1.00 96.44 92 PHE A CA 1
ATOM 767 C C . PHE A 1 92 ? -29.559 14.963 15.120 1.00 96.44 92 PHE A C 1
ATOM 769 O O . PHE A 1 92 ? -30.440 15.621 15.669 1.00 96.44 92 PHE A O 1
ATOM 776 N N . ILE A 1 93 ? -29.775 14.353 13.952 1.00 97.31 93 ILE A N 1
ATOM 777 C CA . ILE A 1 93 ? -31.063 14.418 13.242 1.00 97.31 93 ILE A CA 1
ATOM 778 C C . ILE A 1 93 ? -32.192 13.830 14.104 1.00 97.31 93 ILE A C 1
ATOM 780 O O . ILE A 1 93 ? -33.223 14.470 14.316 1.00 97.31 93 ILE A O 1
ATOM 784 N N . LEU A 1 94 ? -31.995 12.637 14.673 1.00 96.12 94 LEU A N 1
ATOM 785 C CA . LEU A 1 94 ? -32.986 12.006 15.554 1.00 96.12 94 LEU A CA 1
ATOM 786 C C . LEU A 1 94 ? -33.276 12.840 16.808 1.00 96.12 94 LEU A C 1
ATOM 788 O O . LEU A 1 94 ? -34.389 12.786 17.335 1.00 96.12 94 LEU A O 1
ATOM 792 N N . PHE A 1 95 ? -32.289 13.600 17.291 1.00 94.38 95 PHE A N 1
ATOM 793 C CA . PHE A 1 95 ? -32.469 14.560 18.374 1.00 94.38 95 PHE A CA 1
ATOM 794 C C . PHE A 1 95 ? -33.401 15.705 17.962 1.00 94.38 95 PHE A C 1
ATOM 796 O O . PHE A 1 95 ? -34.378 15.940 18.670 1.00 94.38 95 PHE A O 1
ATOM 803 N N . ILE A 1 96 ? -33.171 16.342 16.807 1.00 96.81 96 ILE A N 1
ATOM 804 C CA . ILE A 1 96 ? -34.020 17.431 16.282 1.00 96.81 96 ILE A CA 1
ATOM 805 C C . ILE A 1 96 ? -35.477 16.975 16.136 1.00 96.81 96 ILE A C 1
ATOM 807 O O . ILE A 1 96 ? -36.405 17.659 16.568 1.00 96.81 96 ILE A O 1
ATOM 811 N N . PHE A 1 97 ? -35.693 15.780 15.586 1.00 96.94 97 PHE A N 1
ATOM 812 C CA . PHE A 1 97 ? -37.038 15.234 15.389 1.00 96.94 97 PHE A CA 1
ATOM 813 C C . PHE A 1 97 ? -37.638 14.582 16.643 1.00 96.94 97 PHE A C 1
ATOM 815 O O . PHE A 1 97 ? -38.708 13.980 16.562 1.00 96.94 97 PHE A O 1
ATOM 822 N N . HIS A 1 98 ? -36.974 14.679 17.802 1.00 93.31 98 HIS A N 1
ATOM 823 C CA . HIS A 1 98 ? -37.424 14.092 19.070 1.00 93.31 98 HIS A CA 1
ATOM 824 C C . HIS A 1 98 ? -37.699 12.574 18.978 1.00 93.31 98 HIS A C 1
ATOM 826 O O . HIS A 1 98 ? -38.537 12.023 19.691 1.00 93.31 98 HIS A O 1
ATOM 832 N N . ARG A 1 99 ? -36.966 11.875 18.101 1.00 94.00 99 ARG A N 1
ATOM 833 C CA . ARG A 1 99 ? -37.077 10.428 17.834 1.00 94.00 99 ARG A CA 1
ATOM 834 C C . ARG A 1 99 ? -36.005 9.596 18.544 1.00 94.00 99 ARG A C 1
ATOM 836 O O . ARG A 1 99 ? -35.849 8.414 18.249 1.00 94.00 99 ARG A O 1
ATOM 843 N N . LEU A 1 100 ? -35.247 10.181 19.473 1.00 91.38 100 LEU A N 1
ATOM 844 C CA . LEU A 1 100 ? -34.226 9.439 20.214 1.00 91.38 100 LEU A CA 1
ATOM 845 C C . LEU A 1 100 ? -34.834 8.336 21.101 1.00 91.38 100 LEU A C 1
ATOM 847 O O . LEU A 1 100 ? -35.873 8.554 21.729 1.00 91.38 100 LEU A O 1
ATOM 851 N N . PRO A 1 101 ? -34.137 7.194 21.268 1.00 89.75 101 PRO A N 1
ATOM 852 C CA . PRO A 1 101 ? -34.541 6.159 22.212 1.00 89.75 101 PRO A CA 1
ATOM 853 C C . PRO A 1 101 ? -34.713 6.708 23.634 1.00 89.75 101 PRO A C 1
ATOM 855 O O . PRO A 1 101 ? -33.882 7.495 24.128 1.00 89.75 101 PRO A O 1
ATOM 858 N N . LYS A 1 102 ? -35.770 6.242 24.316 1.00 88.50 102 LYS A N 1
ATOM 859 C CA . LYS A 1 102 ? -36.049 6.602 25.711 1.00 88.50 1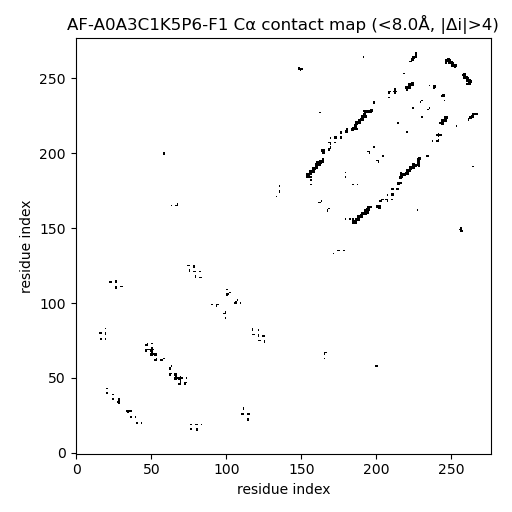02 LYS A CA 1
ATOM 860 C C . LYS A 1 102 ? -34.874 6.199 26.607 1.00 88.50 102 LYS A C 1
ATOM 862 O O . LYS A 1 102 ? -34.185 5.205 26.360 1.00 88.50 102 LYS A O 1
ATOM 867 N N . LYS A 1 103 ? -34.624 6.997 27.650 1.00 87.69 103 LYS A N 1
ATOM 868 C CA . LYS A 1 103 ? -33.576 6.710 28.643 1.00 87.69 103 LYS A CA 1
ATOM 869 C C . LYS A 1 103 ? -33.839 5.356 29.325 1.00 87.69 103 LYS A C 1
ATOM 871 O O . LYS A 1 103 ? -34.979 4.912 29.410 1.00 87.69 103 LYS A O 1
ATOM 876 N N . GLY A 1 104 ? -32.773 4.717 29.807 1.00 90.88 104 GLY A N 1
ATOM 877 C CA . GLY A 1 104 ? -32.819 3.379 30.400 1.00 90.88 104 GLY A CA 1
ATOM 878 C C . GLY A 1 104 ? -32.451 2.287 29.395 1.00 90.88 104 GLY A C 1
ATOM 879 O O . GLY A 1 104 ? -31.560 2.472 28.562 1.00 90.88 104 GLY A O 1
ATOM 880 N N . GLU A 1 105 ? -33.137 1.149 29.473 1.00 91.44 105 GLU A N 1
ATOM 881 C CA . GLU A 1 105 ? -32.758 -0.070 28.751 1.00 91.44 105 GLU A CA 1
ATOM 882 C C . GLU A 1 105 ? -32.828 0.078 27.223 1.00 91.44 105 GLU A C 1
ATOM 884 O O . GLU A 1 105 ? -31.971 -0.442 26.513 1.00 91.44 105 GLU A O 1
ATOM 889 N N . GLN A 1 106 ? -33.783 0.855 26.695 1.00 92.06 106 GLN A N 1
ATOM 890 C CA . GLN A 1 106 ? -33.883 1.099 25.249 1.00 92.06 106 GLN A CA 1
ATOM 891 C C . GLN A 1 106 ? -32.643 1.813 24.701 1.00 92.06 106 GLN A C 1
ATOM 893 O O . GLN A 1 106 ? -32.053 1.373 23.715 1.00 92.06 106 GLN A O 1
ATOM 898 N N . ARG A 1 107 ? -32.202 2.891 25.362 1.00 90.44 107 ARG A N 1
ATOM 899 C CA . ARG A 1 107 ? -30.982 3.610 24.978 1.00 90.44 107 ARG A CA 1
ATOM 900 C C . ARG A 1 107 ? -29.733 2.747 25.153 1.00 90.44 107 ARG A C 1
ATOM 902 O O . ARG A 1 107 ? -28.849 2.803 24.305 1.00 90.44 107 ARG A O 1
ATOM 909 N N . ARG A 1 108 ? -29.663 1.933 26.213 1.00 92.25 108 ARG A N 1
ATOM 910 C CA . ARG A 1 108 ? -28.561 0.979 26.413 1.00 92.25 108 ARG A CA 1
ATOM 911 C C . ARG A 1 108 ? -28.467 -0.015 25.253 1.00 92.25 108 ARG A C 1
ATOM 913 O O . ARG A 1 108 ? -27.392 -0.156 24.677 1.00 92.25 108 ARG A O 1
ATOM 920 N N . LYS A 1 109 ? -29.584 -0.649 24.881 1.00 94.88 109 LYS A N 1
ATOM 921 C CA . LYS A 1 109 ? -29.654 -1.574 23.740 1.00 94.88 109 LYS A CA 1
ATOM 922 C C . LYS A 1 109 ? -29.259 -0.889 22.434 1.00 94.88 109 LYS A C 1
ATOM 924 O O . LYS A 1 109 ? -28.431 -1.426 21.711 1.00 94.88 109 LYS A O 1
ATOM 929 N N . ALA A 1 110 ? -29.767 0.318 22.177 1.00 93.81 110 ALA A N 1
ATOM 930 C CA . ALA A 1 110 ? -29.397 1.092 20.992 1.00 93.81 110 ALA A CA 1
ATOM 931 C C . ALA A 1 110 ? -27.885 1.376 20.931 1.00 93.81 110 ALA A C 1
ATOM 933 O O . ALA A 1 110 ? -27.275 1.179 19.887 1.00 93.81 110 ALA A O 1
ATOM 934 N N . HIS A 1 111 ? -27.259 1.772 22.047 1.00 93.44 111 HIS A N 1
ATOM 935 C CA . HIS A 1 111 ? -25.808 1.983 22.100 1.00 93.44 111 HIS A CA 1
ATOM 936 C C . HIS A 1 111 ? -25.006 0.712 21.812 1.00 93.44 111 HIS A C 1
ATOM 938 O O . HIS A 1 111 ? -24.003 0.793 21.110 1.00 93.44 111 HIS A O 1
ATOM 944 N N . ILE A 1 112 ? -25.436 -0.440 22.336 1.00 96.56 112 ILE A N 1
ATOM 945 C CA . ILE A 1 112 ? -24.769 -1.722 22.079 1.00 96.56 112 ILE A CA 1
ATOM 946 C C . ILE A 1 112 ? -24.911 -2.109 20.606 1.00 96.56 112 ILE A C 1
ATOM 948 O O . ILE A 1 112 ? -23.908 -2.398 19.967 1.00 96.56 112 ILE A O 1
ATOM 952 N N . ILE A 1 113 ? -26.130 -2.068 20.060 1.00 97.31 113 ILE A N 1
ATOM 953 C CA . ILE A 1 113 ? -26.404 -2.450 18.667 1.00 97.31 113 ILE A CA 1
ATOM 954 C C . ILE A 1 113 ? -25.617 -1.559 17.705 1.00 97.31 113 ILE A C 1
ATOM 956 O O . ILE A 1 113 ? -24.887 -2.070 16.862 1.00 97.31 113 ILE A O 1
ATOM 960 N N . VAL A 1 114 ? -25.715 -0.236 17.856 1.00 97.06 114 VAL A N 1
ATOM 961 C CA . VAL A 1 114 ? -25.000 0.714 16.992 1.00 97.06 114 VAL A CA 1
ATOM 962 C C . VAL A 1 114 ? -23.489 0.564 17.153 1.00 97.06 114 VAL A C 1
ATOM 964 O O . VAL A 1 114 ? -22.779 0.521 16.157 1.00 97.06 114 VAL A O 1
ATOM 967 N N . GLY A 1 115 ? -22.992 0.437 18.387 1.00 97.50 115 GLY A N 1
ATOM 968 C CA . GLY A 1 115 ? -21.564 0.263 18.648 1.00 97.50 115 GLY A CA 1
ATOM 969 C C . GLY A 1 115 ? -20.997 -1.009 18.014 1.00 97.50 115 GLY A C 1
ATOM 970 O O . GLY A 1 115 ? -19.982 -0.941 17.330 1.00 97.50 115 GLY A O 1
ATOM 971 N N . LEU A 1 116 ? -21.679 -2.147 18.178 1.00 98.31 116 LEU A N 1
ATOM 972 C CA . LEU A 1 116 ? -21.296 -3.404 17.529 1.00 98.31 116 LEU A CA 1
ATOM 973 C C . LEU A 1 116 ? -21.377 -3.304 16.004 1.00 98.31 116 LEU A C 1
ATOM 975 O O . LEU A 1 116 ? -20.487 -3.800 15.325 1.00 98.31 116 LEU A O 1
ATOM 979 N N . THR A 1 117 ? -22.398 -2.626 15.473 1.00 98.31 117 THR A N 1
ATOM 980 C CA . THR A 1 117 ? -22.543 -2.399 14.026 1.00 98.31 117 THR A CA 1
ATOM 981 C C . THR A 1 117 ? -21.349 -1.622 13.476 1.00 98.31 117 THR A C 1
ATOM 983 O O . THR A 1 117 ? -20.766 -2.041 12.484 1.00 98.31 117 THR A O 1
ATOM 986 N N . VAL A 1 118 ? -20.928 -0.542 14.147 1.00 98.25 118 VAL A N 1
ATOM 987 C CA . VAL A 1 118 ? -19.727 0.215 13.757 1.00 98.25 118 VAL A CA 1
ATOM 988 C C . VAL A 1 118 ? -18.488 -0.676 13.795 1.00 98.25 118 VAL A C 1
ATOM 990 O O . VAL A 1 118 ? -17.759 -0.711 12.815 1.00 98.25 118 VAL A O 1
ATOM 993 N N . CYS A 1 119 ? -18.269 -1.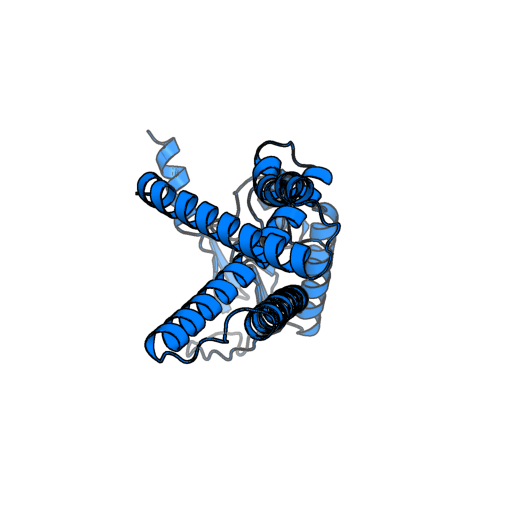443 14.870 1.00 98.12 119 CYS A N 1
ATOM 994 C CA . CYS A 1 119 ? -17.115 -2.343 14.958 1.00 98.12 119 CYS A CA 1
ATOM 995 C C . CYS A 1 119 ? -17.090 -3.388 13.831 1.00 98.12 119 CYS A C 1
ATOM 997 O O . CYS A 1 119 ? -16.038 -3.612 13.238 1.00 98.12 119 CYS A O 1
ATOM 999 N N . ILE A 1 120 ? -18.236 -4.006 13.527 1.00 98.44 120 ILE A N 1
ATOM 1000 C CA . ILE A 1 120 ? -18.350 -5.020 12.471 1.00 98.44 120 ILE A CA 1
ATOM 1001 C C . ILE A 1 120 ? -18.086 -4.399 11.100 1.00 98.44 120 ILE A C 1
ATOM 1003 O O . ILE A 1 120 ? -17.305 -4.956 10.333 1.00 98.44 120 ILE A O 1
ATOM 1007 N N . ILE A 1 121 ? -18.691 -3.246 10.794 1.00 98.50 121 ILE A N 1
ATOM 1008 C CA . ILE A 1 121 ? -18.485 -2.571 9.506 1.00 98.50 121 ILE A CA 1
ATOM 1009 C C . ILE A 1 121 ? -17.030 -2.114 9.377 1.00 98.50 121 ILE A C 1
ATOM 1011 O O . ILE A 1 121 ? -16.420 -2.400 8.353 1.00 98.50 121 ILE A O 1
ATOM 1015 N N . SER A 1 122 ? -16.446 -1.485 10.405 1.00 98.06 122 SER A N 1
ATOM 1016 C CA . SER A 1 122 ? -15.033 -1.085 10.393 1.00 98.06 122 SER A CA 1
ATOM 1017 C C . SER A 1 122 ? -14.114 -2.270 10.097 1.00 98.06 122 SER A C 1
ATOM 1019 O O . SER A 1 122 ? -13.294 -2.185 9.190 1.00 98.06 122 SER A O 1
ATOM 1021 N N . ALA A 1 123 ? -14.277 -3.386 10.818 1.00 97.81 123 ALA A N 1
ATOM 1022 C CA . ALA A 1 123 ? -13.456 -4.579 10.620 1.00 97.81 123 ALA A CA 1
ATOM 1023 C C . ALA A 1 123 ? -13.669 -5.216 9.237 1.00 97.81 123 ALA A C 1
ATOM 1025 O O . ALA A 1 123 ? -12.710 -5.668 8.622 1.00 97.81 123 ALA A O 1
ATOM 1026 N N . SER A 1 124 ? -14.907 -5.222 8.732 1.00 98.25 124 SER A N 1
ATOM 1027 C CA . SER A 1 124 ? -15.233 -5.799 7.421 1.00 98.25 124 SER A CA 1
ATOM 1028 C C . SER A 1 124 ? -14.661 -4.967 6.276 1.00 98.25 124 SER A C 1
ATOM 1030 O O . SER A 1 124 ? -14.067 -5.524 5.362 1.00 98.25 124 SER A O 1
ATOM 1032 N N . VAL A 1 125 ? -14.811 -3.639 6.332 1.00 98.19 125 VAL A N 1
ATOM 1033 C CA . VAL A 1 125 ? -14.258 -2.723 5.322 1.00 98.19 125 VAL A CA 1
ATOM 1034 C C . VAL A 1 125 ? -12.735 -2.755 5.356 1.00 98.19 125 VAL A C 1
ATOM 1036 O O . VAL A 1 125 ? -12.119 -2.835 4.301 1.00 98.19 125 VAL A O 1
ATOM 1039 N N . PHE A 1 126 ? -12.131 -2.745 6.548 1.00 97.38 126 PHE A N 1
ATOM 1040 C CA . PHE A 1 126 ? -10.682 -2.859 6.698 1.00 97.38 126 PHE A CA 1
ATOM 1041 C C . PHE A 1 126 ? -10.160 -4.187 6.133 1.00 97.38 126 PHE A C 1
ATOM 1043 O O . PHE A 1 126 ? -9.286 -4.178 5.275 1.00 97.38 126 PHE A O 1
ATOM 1050 N N . GLY A 1 127 ? -10.752 -5.320 6.529 1.00 96.88 127 GLY A N 1
ATOM 1051 C CA . GLY A 1 127 ? -10.352 -6.638 6.029 1.00 96.88 127 GLY A CA 1
ATOM 1052 C C . GLY A 1 127 ? -10.562 -6.804 4.521 1.00 96.88 127 GLY A C 1
ATOM 1053 O O . GLY A 1 127 ? -9.694 -7.342 3.841 1.00 96.88 127 GLY A O 1
ATOM 1054 N N . TYR A 1 128 ? -11.671 -6.292 3.975 1.00 97.00 128 TYR A N 1
ATOM 1055 C CA . TYR A 1 128 ? -11.876 -6.240 2.525 1.00 97.00 128 TYR A CA 1
ATOM 1056 C C . TYR A 1 128 ? -10.819 -5.368 1.840 1.00 97.00 128 TYR A C 1
ATOM 1058 O O . TYR A 1 128 ? -10.300 -5.757 0.802 1.00 97.00 128 TYR A O 1
ATOM 1066 N N . GLY A 1 129 ? -10.476 -4.220 2.429 1.00 95.19 129 GLY A N 1
ATOM 1067 C CA . GLY A 1 129 ? -9.429 -3.330 1.935 1.00 95.19 129 GLY A CA 1
ATOM 1068 C C . GLY A 1 129 ? -8.068 -4.015 1.851 1.00 95.19 129 GLY A C 1
ATOM 1069 O O . GLY A 1 129 ? -7.417 -3.898 0.821 1.00 95.19 129 GLY A O 1
ATOM 1070 N N . MET A 1 130 ? -7.684 -4.789 2.873 1.00 91.88 130 MET A N 1
ATOM 1071 C CA . MET A 1 130 ? -6.445 -5.579 2.855 1.00 91.88 130 MET A CA 1
ATOM 1072 C C . MET A 1 130 ? -6.448 -6.609 1.717 1.00 91.88 130 MET A C 1
ATOM 1074 O O . MET A 1 130 ? -5.524 -6.643 0.915 1.00 91.88 130 MET A O 1
ATOM 1078 N N . ILE A 1 131 ? -7.527 -7.389 1.579 1.00 92.81 131 ILE A N 1
ATOM 1079 C CA . ILE A 1 131 ? -7.653 -8.383 0.495 1.00 92.81 131 ILE A CA 1
ATOM 1080 C C . ILE A 1 131 ? -7.603 -7.704 -0.881 1.00 92.81 131 ILE A C 1
ATOM 1082 O O . ILE A 1 131 ? -6.950 -8.188 -1.804 1.00 92.81 131 ILE A O 1
ATOM 1086 N N . ASN A 1 132 ? -8.299 -6.577 -1.027 1.00 93.00 132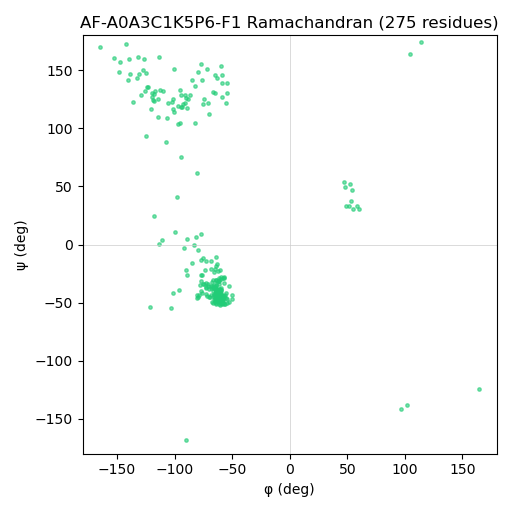 ASN A N 1
ATOM 1087 C CA . ASN A 1 132 ? -8.340 -5.818 -2.269 1.00 93.00 132 ASN A CA 1
ATOM 1088 C C . ASN A 1 132 ? -6.972 -5.211 -2.615 1.00 93.00 132 ASN A C 1
ATOM 1090 O O . ASN A 1 132 ? -6.635 -5.165 -3.789 1.00 93.00 132 ASN A O 1
ATOM 1094 N N . ALA A 1 133 ? -6.203 -4.748 -1.625 1.00 87.81 133 ALA A N 1
ATOM 1095 C CA . ALA A 1 133 ? -4.852 -4.222 -1.832 1.00 87.81 133 ALA A CA 1
ATOM 1096 C C . ALA A 1 133 ? -3.888 -5.312 -2.330 1.00 87.81 133 ALA A C 1
ATOM 1098 O O . ALA A 1 133 ? -3.074 -5.065 -3.220 1.00 87.81 133 ALA A O 1
ATOM 1099 N N . ASP A 1 134 ? -4.034 -6.543 -1.838 1.00 85.31 134 ASP A N 1
ATOM 1100 C CA . ASP A 1 134 ? -3.214 -7.675 -2.279 1.00 85.31 134 ASP A CA 1
ATOM 1101 C C . ASP A 1 134 ? -3.635 -8.217 -3.655 1.00 85.31 134 ASP A C 1
ATOM 1103 O O . ASP A 1 134 ? -2.797 -8.725 -4.403 1.00 85.31 134 ASP A O 1
ATOM 1107 N N . THR A 1 135 ? -4.899 -8.040 -4.046 1.00 89.56 135 THR A N 1
ATOM 1108 C CA . THR A 1 135 ? -5.430 -8.521 -5.330 1.00 89.56 135 THR A CA 1
ATOM 1109 C C . THR A 1 135 ? -4.935 -7.665 -6.500 1.00 89.56 135 THR A C 1
ATOM 1111 O O . THR A 1 135 ? -5.122 -6.452 -6.523 1.00 89.56 135 THR A O 1
ATOM 1114 N N . ILE A 1 136 ? -4.324 -8.300 -7.503 1.00 89.25 136 ILE A N 1
ATOM 1115 C CA . ILE A 1 136 ? -3.889 -7.632 -8.738 1.00 89.25 136 ILE A CA 1
ATOM 1116 C C . ILE A 1 136 ? -5.041 -7.641 -9.743 1.00 89.25 136 ILE A C 1
ATOM 1118 O O . ILE A 1 136 ? -5.562 -8.700 -10.086 1.00 89.25 136 ILE A O 1
ATOM 1122 N N . ASP A 1 137 ? -5.412 -6.458 -10.230 1.00 91.12 137 ASP A N 1
ATOM 1123 C CA . ASP A 1 137 ? -6.411 -6.270 -11.282 1.00 91.12 137 ASP A CA 1
ATOM 1124 C C . ASP A 1 137 ? -5.756 -5.616 -12.505 1.00 91.12 137 ASP A C 1
ATOM 1126 O O . ASP A 1 137 ? -5.148 -4.548 -12.399 1.00 91.12 137 ASP A O 1
ATOM 1130 N N . THR A 1 138 ? -5.862 -6.259 -13.671 1.00 92.62 138 THR A N 1
ATOM 1131 C CA . THR A 1 138 ? -5.274 -5.754 -14.921 1.00 92.62 138 THR A CA 1
ATOM 1132 C C . THR A 1 138 ? -6.315 -4.945 -15.684 1.00 92.62 138 THR A C 1
ATOM 1134 O O . THR A 1 138 ? -7.341 -5.477 -16.104 1.00 92.62 138 THR A O 1
ATOM 1137 N N . LYS A 1 139 ? -6.038 -3.656 -15.907 1.00 94.56 139 LYS A N 1
ATOM 1138 C CA . LYS A 1 139 ? -6.913 -2.768 -16.684 1.00 94.56 139 LYS A CA 1
ATOM 1139 C C . LYS A 1 139 ? -6.368 -2.557 -18.086 1.00 94.56 139 LYS A C 1
ATOM 1141 O O . LYS A 1 139 ? -5.260 -2.056 -18.258 1.00 94.56 139 LYS A O 1
ATOM 1146 N N . GLU A 1 140 ? -7.180 -2.889 -19.081 1.00 95.94 140 GLU A N 1
ATOM 1147 C CA . GLU A 1 140 ? -6.815 -2.755 -20.488 1.00 95.94 140 GLU A CA 1
ATOM 1148 C C . GLU A 1 140 ? -7.317 -1.433 -21.076 1.00 95.94 140 GLU A C 1
ATOM 1150 O O . GLU A 1 140 ? -8.484 -1.062 -20.930 1.00 95.94 140 GLU A O 1
ATOM 1155 N N . TYR A 1 141 ? -6.433 -0.741 -21.793 1.00 96.00 141 TYR A N 1
ATOM 1156 C CA . TYR A 1 141 ? -6.753 0.468 -22.544 1.00 96.00 141 TYR A CA 1
ATOM 1157 C C . TYR A 1 141 ? -6.314 0.293 -23.996 1.00 96.00 141 TYR A C 1
ATOM 1159 O O . TYR A 1 141 ? -5.187 -0.110 -24.269 1.00 96.00 141 TYR A O 1
ATOM 1167 N N . SER A 1 142 ? -7.198 0.625 -24.937 1.00 95.94 142 SER A N 1
ATOM 1168 C CA . SER A 1 142 ? -6.874 0.657 -26.367 1.00 95.94 142 SER A CA 1
ATOM 1169 C C . SER A 1 142 ? -6.637 2.096 -26.808 1.00 95.94 142 SER A C 1
ATOM 1171 O O . SER A 1 142 ? -7.546 2.924 -26.753 1.00 95.94 142 SER A O 1
ATOM 1173 N N . ILE A 1 143 ? -5.416 2.392 -27.249 1.00 95.31 143 ILE A N 1
ATOM 1174 C CA . ILE A 1 143 ? -5.013 3.716 -27.728 1.00 95.31 143 ILE A CA 1
ATOM 1175 C C . ILE A 1 143 ? -4.693 3.602 -29.216 1.00 95.31 143 ILE A C 1
ATOM 1177 O O . ILE A 1 143 ? -3.861 2.790 -29.607 1.00 95.31 143 ILE A O 1
ATOM 1181 N N . ASN A 1 144 ? -5.341 4.425 -30.043 1.00 94.44 144 ASN A N 1
ATOM 1182 C CA . ASN A 1 144 ? -5.035 4.508 -31.468 1.00 94.44 144 ASN A CA 1
ATOM 1183 C C . ASN A 1 144 ? -4.174 5.746 -31.745 1.00 94.44 144 ASN A C 1
ATOM 1185 O O . ASN A 1 144 ? -4.554 6.866 -31.394 1.00 94.44 144 ASN A O 1
ATOM 1189 N N . ILE A 1 145 ? -3.017 5.539 -32.371 1.00 92.69 145 ILE A N 1
ATOM 1190 C CA . ILE A 1 145 ? -2.064 6.592 -32.710 1.00 92.69 145 ILE A CA 1
ATOM 1191 C C . ILE A 1 145 ? -1.996 6.698 -34.233 1.00 92.69 145 ILE A C 1
ATOM 1193 O O . ILE A 1 145 ? -1.424 5.847 -34.903 1.00 92.69 145 ILE A O 1
ATOM 1197 N N . ASN A 1 146 ? -2.526 7.792 -34.780 1.00 92.06 146 ASN A N 1
ATOM 1198 C CA . ASN A 1 146 ? -2.513 8.064 -36.221 1.00 92.06 146 ASN A CA 1
ATOM 1199 C C . ASN A 1 146 ? -1.155 8.633 -36.671 1.00 92.06 146 ASN A C 1
ATOM 1201 O O . ASN A 1 146 ? -1.068 9.780 -37.114 1.00 92.06 146 ASN A O 1
ATOM 1205 N N . LYS A 1 147 ? -0.083 7.858 -36.499 1.00 90.38 147 LYS A N 1
ATOM 1206 C CA . LYS A 1 147 ? 1.268 8.175 -36.979 1.00 90.38 147 LYS A CA 1
ATOM 1207 C C . LYS A 1 147 ? 1.843 6.956 -37.685 1.00 90.38 147 LYS A C 1
ATOM 1209 O O . LYS A 1 147 ? 1.612 5.833 -37.253 1.00 90.38 147 LYS A O 1
ATOM 1214 N N . GLU A 1 148 ? 2.598 7.187 -38.751 1.00 88.38 148 GLU A N 1
ATOM 1215 C CA . GLU A 1 148 ? 3.310 6.113 -39.440 1.00 88.38 148 GLU A CA 1
ATOM 1216 C C . GLU A 1 148 ? 4.404 5.546 -38.527 1.00 88.38 148 GLU A C 1
ATOM 1218 O O . GLU A 1 148 ? 5.176 6.291 -37.923 1.00 88.38 148 GLU A O 1
ATOM 1223 N N . CYS A 1 149 ? 4.436 4.222 -38.408 1.00 89.88 149 CYS A N 1
ATOM 1224 C CA . CYS A 1 149 ? 5.324 3.466 -37.535 1.00 89.88 149 CYS A CA 1
ATOM 1225 C C . CYS A 1 149 ? 5.613 2.124 -38.224 1.00 89.88 149 CYS A C 1
ATOM 1227 O O . CYS A 1 149 ? 4.751 1.614 -38.936 1.00 89.88 149 CYS A O 1
ATOM 1229 N N . LYS A 1 150 ? 6.800 1.534 -38.036 1.00 92.69 150 LYS A N 1
ATOM 1230 C CA . LYS A 1 150 ? 7.096 0.188 -38.572 1.00 92.69 150 LYS A CA 1
ATOM 1231 C C . LYS A 1 150 ? 6.389 -0.920 -37.788 1.00 92.69 150 LYS A C 1
ATOM 1233 O O . LYS A 1 150 ? 6.237 -2.029 -38.290 1.00 92.69 150 LYS A O 1
ATOM 1238 N N . ILE A 1 151 ? 6.012 -0.626 -36.546 1.00 92.38 151 ILE A N 1
ATOM 1239 C CA . ILE A 1 151 ? 5.278 -1.517 -35.654 1.00 92.38 151 ILE A CA 1
ATOM 1240 C C . ILE A 1 151 ? 3.807 -1.100 -35.678 1.00 92.38 151 ILE A C 1
ATOM 1242 O O . ILE A 1 151 ? 3.464 -0.016 -35.207 1.00 92.38 151 ILE A O 1
ATOM 1246 N N . ASP A 1 152 ? 2.954 -1.976 -36.209 1.00 89.88 152 ASP A N 1
ATOM 1247 C CA . ASP A 1 152 ? 1.519 -1.708 -36.370 1.00 89.88 152 ASP A CA 1
ATOM 1248 C C . ASP A 1 152 ? 0.741 -1.785 -35.049 1.00 89.88 152 ASP A C 1
ATOM 1250 O O . ASP A 1 152 ? -0.237 -1.068 -34.856 1.00 89.88 152 ASP A O 1
ATOM 1254 N N . ASN A 1 153 ? 1.147 -2.682 -34.145 1.00 93.38 153 ASN A N 1
ATOM 1255 C CA . ASN A 1 153 ? 0.491 -2.905 -32.859 1.00 93.38 153 ASN A CA 1
ATOM 1256 C C . ASN A 1 153 ? 1.539 -3.133 -31.776 1.00 93.38 153 ASN A C 1
ATOM 1258 O O . ASN A 1 153 ? 2.540 -3.806 -32.014 1.00 93.38 153 ASN A O 1
ATOM 1262 N N . LEU A 1 154 ? 1.275 -2.594 -30.589 1.00 95.25 154 LEU A N 1
ATOM 1263 C CA . LEU A 1 154 ? 2.158 -2.706 -29.440 1.00 95.25 154 LEU A CA 1
ATOM 1264 C C . LEU A 1 154 ? 1.327 -3.018 -28.197 1.00 95.25 154 LEU A C 1
ATOM 1266 O O . LEU A 1 154 ? 0.427 -2.253 -27.842 1.00 95.25 154 LEU A O 1
ATOM 1270 N N . LYS A 1 155 ? 1.634 -4.129 -27.529 1.00 97.56 155 LYS A N 1
ATOM 1271 C CA . LYS A 1 155 ? 1.067 -4.464 -26.224 1.00 97.56 155 LYS A CA 1
ATOM 1272 C C . LYS A 1 155 ? 2.042 -4.037 -25.134 1.00 97.56 155 LYS A C 1
ATOM 1274 O O . LYS A 1 155 ? 3.172 -4.513 -25.089 1.00 97.56 155 LYS A O 1
ATOM 1279 N N . ILE A 1 156 ? 1.605 -3.142 -24.255 1.00 97.69 156 ILE A N 1
ATOM 1280 C CA . ILE A 1 156 ? 2.443 -2.566 -23.199 1.00 97.69 156 ILE A CA 1
ATOM 1281 C C . ILE A 1 156 ? 1.861 -2.948 -21.840 1.00 97.69 156 ILE A C 1
ATOM 1283 O O . ILE A 1 156 ? 0.674 -2.721 -21.604 1.00 97.69 156 ILE A O 1
ATOM 1287 N N . ALA A 1 157 ? 2.689 -3.483 -20.943 1.00 97.88 157 ALA A N 1
ATOM 1288 C CA . ALA A 1 157 ? 2.378 -3.499 -19.516 1.00 97.88 157 ALA A CA 1
ATOM 1289 C C . ALA A 1 157 ? 2.936 -2.224 -18.883 1.00 97.88 157 ALA A C 1
ATOM 1291 O O . ALA A 1 157 ? 4.118 -1.927 -19.034 1.00 97.88 157 ALA A O 1
ATOM 1292 N N . MET A 1 158 ? 2.093 -1.473 -18.182 1.00 96.81 158 MET A N 1
ATOM 1293 C CA . MET A 1 158 ? 2.498 -0.264 -17.472 1.00 96.81 158 MET A CA 1
ATOM 1294 C C . MET A 1 158 ? 2.225 -0.450 -15.984 1.00 96.81 158 MET A C 1
ATOM 1296 O O . MET A 1 158 ? 1.099 -0.758 -15.594 1.00 96.81 158 MET A O 1
ATOM 1300 N N . ILE A 1 159 ? 3.263 -0.267 -15.181 1.00 95.50 159 ILE A N 1
ATOM 1301 C CA . ILE A 1 159 ? 3.274 -0.413 -13.732 1.00 95.50 159 ILE A CA 1
ATOM 1302 C C . ILE A 1 159 ? 3.768 0.910 -13.156 1.00 95.50 159 ILE A C 1
ATOM 1304 O O . ILE A 1 159 ? 4.722 1.489 -13.667 1.00 95.50 159 ILE A O 1
ATOM 1308 N N . ALA A 1 160 ? 3.106 1.399 -12.121 1.00 92.44 160 ALA A N 1
ATOM 1309 C CA . ALA A 1 160 ? 3.440 2.639 -11.432 1.00 92.44 160 ALA A CA 1
ATOM 1310 C C . ALA A 1 160 ? 3.268 2.420 -9.931 1.00 92.44 160 ALA A C 1
ATOM 1312 O O . ALA A 1 160 ? 2.518 1.513 -9.552 1.00 92.44 160 ALA A O 1
ATOM 1313 N N . ASP A 1 161 ? 3.906 3.261 -9.115 1.00 91.56 161 ASP A N 1
ATOM 1314 C CA . ASP A 1 161 ? 3.646 3.347 -7.675 1.00 91.56 161 ASP A CA 1
ATOM 1315 C C . ASP A 1 161 ? 3.765 1.983 -6.975 1.00 91.56 161 ASP A C 1
ATOM 1317 O O . ASP A 1 161 ? 2.890 1.571 -6.210 1.00 91.56 161 ASP A O 1
ATOM 1321 N N . PHE A 1 162 ? 4.840 1.248 -7.275 1.00 90.06 162 PHE A N 1
ATOM 1322 C CA . PHE A 1 162 ? 5.099 -0.023 -6.606 1.00 90.06 162 PHE A CA 1
ATOM 1323 C C . PHE A 1 162 ? 5.508 0.191 -5.147 1.00 90.06 162 PHE A C 1
ATOM 1325 O O . PHE A 1 162 ? 5.159 -0.635 -4.315 1.00 90.06 162 PHE A O 1
ATOM 1332 N N . HIS A 1 163 ? 6.221 1.280 -4.828 1.00 91.44 163 HIS A N 1
ATOM 1333 C CA . HIS A 1 163 ? 6.598 1.663 -3.458 1.00 91.44 163 HIS A CA 1
ATOM 1334 C C . HIS A 1 163 ? 7.197 0.507 -2.633 1.00 91.44 163 HIS A C 1
ATOM 1336 O O . HIS A 1 163 ? 6.780 0.233 -1.503 1.00 91.44 163 HIS A O 1
ATOM 1342 N N . PHE A 1 164 ? 8.181 -0.211 -3.188 1.00 90.75 164 PHE A N 1
ATOM 1343 C CA . PHE A 1 164 ? 8.930 -1.211 -2.422 1.00 90.75 164 PHE A CA 1
ATOM 1344 C C . PHE A 1 164 ? 9.526 -0.582 -1.155 1.00 90.75 164 PHE A C 1
ATOM 1346 O O . PHE A 1 164 ? 10.180 0.457 -1.227 1.00 90.75 164 PHE A O 1
ATOM 1353 N N . GLY A 1 165 ? 9.311 -1.228 -0.001 1.00 86.00 165 GLY A N 1
ATOM 1354 C CA . GLY A 1 165 ? 9.699 -0.681 1.300 1.00 86.00 165 GLY A CA 1
ATOM 1355 C C . GLY A 1 165 ? 9.027 -1.387 2.483 1.00 86.00 165 GLY A C 1
ATOM 1356 O O . GLY A 1 165 ? 9.130 -2.610 2.674 1.00 86.00 165 GLY A O 1
ATOM 1357 N N . TYR A 1 166 ? 8.334 -0.608 3.314 1.00 83.50 166 TYR A N 1
ATOM 1358 C CA . TYR A 1 166 ? 7.722 -1.080 4.561 1.00 83.50 166 TYR A CA 1
ATOM 1359 C C . TYR A 1 166 ? 6.472 -1.952 4.366 1.00 83.50 166 TYR A C 1
ATOM 1361 O O . TYR A 1 166 ? 6.237 -2.877 5.152 1.00 83.50 166 TYR A O 1
ATOM 1369 N N . GLN A 1 167 ? 5.676 -1.700 3.331 1.00 82.00 167 GLN A N 1
ATOM 1370 C CA . GLN A 1 167 ? 4.432 -2.438 3.085 1.00 82.00 167 GLN A CA 1
ATOM 1371 C C . GLN A 1 167 ? 4.617 -3.459 1.962 1.00 82.00 167 GLN A C 1
ATOM 1373 O O . GLN A 1 167 ? 4.442 -4.663 2.184 1.00 82.00 167 GLN A O 1
ATOM 1378 N N . GLU A 1 168 ? 5.077 -2.996 0.801 1.00 87.06 168 GLU A N 1
ATOM 1379 C CA . GLU A 1 168 ? 5.261 -3.851 -0.365 1.00 87.06 168 GLU A CA 1
ATOM 1380 C C . GLU A 1 168 ? 6.515 -4.716 -0.251 1.00 87.06 168 GLU A C 1
ATOM 1382 O O . GLU A 1 168 ? 7.544 -4.332 0.312 1.00 87.06 168 GLU A O 1
ATOM 1387 N N . ASN A 1 169 ? 6.397 -5.953 -0.728 1.00 84.75 169 ASN A N 1
ATOM 1388 C CA . ASN A 1 169 ? 7.395 -6.994 -0.521 1.00 84.75 169 ASN A CA 1
ATOM 1389 C C . ASN A 1 169 ? 7.562 -7.876 -1.763 1.00 84.75 169 ASN A C 1
ATOM 1391 O O . ASN A 1 169 ? 6.792 -7.808 -2.721 1.00 84.75 169 ASN A O 1
ATOM 1395 N N . ALA A 1 170 ? 8.557 -8.760 -1.714 1.00 91.00 170 ALA A N 1
ATOM 1396 C CA . ALA A 1 170 ? 8.882 -9.657 -2.815 1.00 91.00 170 ALA A CA 1
ATOM 1397 C C . ALA A 1 170 ? 7.717 -10.557 -3.278 1.00 91.00 170 ALA A C 1
ATOM 1399 O O . ALA A 1 170 ? 7.659 -10.894 -4.453 1.00 91.00 170 ALA A O 1
ATOM 1400 N N . ASN A 1 171 ? 6.760 -10.924 -2.413 1.00 90.88 171 ASN A N 1
ATOM 1401 C CA . ASN A 1 171 ? 5.606 -11.731 -2.841 1.00 90.88 171 ASN A CA 1
ATOM 1402 C C . ASN A 1 171 ? 4.671 -10.934 -3.768 1.00 90.88 171 ASN A C 1
ATOM 1404 O O . ASN A 1 171 ? 4.098 -11.491 -4.708 1.00 90.88 171 ASN A O 1
ATOM 1408 N N . LYS A 1 172 ? 4.519 -9.622 -3.522 1.00 90.25 172 LYS A N 1
ATOM 1409 C CA . LYS A 1 172 ? 3.772 -8.741 -4.428 1.00 90.25 172 LYS A CA 1
ATOM 1410 C C . LYS A 1 172 ? 4.499 -8.622 -5.765 1.00 90.25 172 LYS A C 1
ATOM 1412 O O . LYS A 1 172 ? 3.854 -8.734 -6.804 1.00 90.25 172 LYS A O 1
ATOM 1417 N N . ALA A 1 173 ? 5.829 -8.477 -5.737 1.00 93.69 173 ALA A N 1
ATOM 1418 C CA . ALA A 1 173 ? 6.656 -8.493 -6.945 1.00 93.69 173 ALA A CA 1
ATOM 1419 C C . ALA A 1 173 ? 6.417 -9.767 -7.764 1.00 93.69 173 ALA A C 1
ATOM 1421 O O . ALA A 1 173 ? 6.165 -9.677 -8.959 1.00 93.69 173 ALA A O 1
ATOM 1422 N N . GLU A 1 174 ? 6.417 -10.939 -7.119 1.00 95.25 174 GLU A N 1
ATOM 1423 C CA . GLU A 1 174 ? 6.199 -12.231 -7.790 1.00 95.25 174 GLU A CA 1
ATOM 1424 C C . GLU A 1 174 ? 4.850 -12.266 -8.500 1.00 95.25 174 GLU A C 1
ATOM 1426 O O . GLU A 1 174 ? 4.782 -12.587 -9.684 1.00 95.25 174 GLU A O 1
ATOM 1431 N N . SER A 1 175 ? 3.799 -11.842 -7.799 1.00 94.12 175 SER A N 1
ATOM 1432 C CA . SER A 1 175 ? 2.439 -11.815 -8.338 1.00 94.12 175 SER A CA 1
ATOM 1433 C C . SER A 1 175 ? 2.311 -10.843 -9.523 1.00 94.12 175 SER A C 1
ATOM 1435 O O . SER A 1 175 ? 1.608 -11.128 -10.492 1.00 94.12 175 SER A O 1
ATOM 1437 N N . VAL A 1 176 ? 3.002 -9.695 -9.480 1.00 94.88 176 VAL A N 1
ATOM 1438 C CA . VAL A 1 176 ? 3.006 -8.726 -10.590 1.00 94.88 176 VAL A CA 1
ATOM 1439 C C . VAL A 1 176 ? 3.817 -9.240 -11.776 1.00 94.88 176 VAL A C 1
ATOM 1441 O O . VAL A 1 176 ? 3.361 -9.124 -12.911 1.00 94.88 176 VAL A O 1
ATOM 1444 N N . VAL A 1 177 ? 4.985 -9.842 -11.548 1.00 96.88 177 VAL A N 1
ATOM 1445 C CA . VAL A 1 177 ? 5.805 -10.423 -12.621 1.00 96.88 177 VAL A CA 1
ATOM 1446 C C . VAL A 1 177 ? 5.078 -11.581 -13.307 1.00 96.88 177 VAL A C 1
ATOM 1448 O O . VAL A 1 177 ? 5.120 -11.674 -14.533 1.00 96.88 177 VAL A O 1
ATOM 1451 N N . GLU A 1 178 ? 4.370 -12.426 -12.553 1.00 96.38 178 GLU A N 1
ATOM 1452 C CA . GLU A 1 178 ? 3.496 -13.466 -13.108 1.00 96.38 178 GLU A CA 1
ATOM 1453 C C . GLU A 1 178 ? 2.409 -12.848 -14.000 1.00 96.38 178 GLU A C 1
ATOM 1455 O O . GLU A 1 178 ? 2.316 -13.192 -15.179 1.00 96.38 178 GLU A O 1
ATOM 1460 N N . ALA A 1 179 ? 1.685 -11.841 -13.496 1.00 95.81 179 ALA A N 1
ATOM 1461 C CA . ALA A 1 179 ? 0.651 -11.147 -14.261 1.00 95.81 179 ALA A CA 1
ATOM 1462 C C . ALA A 1 179 ? 1.188 -10.470 -15.539 1.00 95.81 179 ALA A C 1
ATOM 1464 O O . ALA A 1 179 ? 0.531 -10.508 -16.578 1.00 95.81 179 ALA A O 1
ATOM 1465 N N . ILE A 1 180 ? 2.384 -9.870 -15.499 1.00 97.19 180 ILE A N 1
ATOM 1466 C CA . ILE A 1 180 ? 3.038 -9.284 -16.682 1.00 97.19 180 ILE A CA 1
ATOM 1467 C C . ILE A 1 180 ? 3.375 -10.373 -17.704 1.00 97.19 180 ILE A C 1
ATOM 1469 O O . ILE A 1 180 ? 3.084 -10.228 -18.895 1.00 97.19 180 ILE A O 1
ATOM 1473 N N . ASN A 1 181 ? 3.991 -11.463 -17.248 1.00 97.69 181 ASN A N 1
ATOM 1474 C CA . ASN A 1 181 ? 4.456 -12.535 -18.119 1.00 97.69 181 ASN A CA 1
ATOM 1475 C C . ASN A 1 181 ? 3.290 -13.270 -18.798 1.00 97.69 181 ASN A C 1
ATOM 1477 O O . ASN A 1 181 ? 3.385 -13.587 -19.986 1.00 97.69 181 ASN A O 1
ATOM 1481 N N . ASP A 1 182 ? 2.169 -13.460 -18.100 1.00 96.81 182 ASP A N 1
ATOM 1482 C CA . ASP A 1 182 ? 0.948 -14.060 -18.655 1.00 96.81 182 ASP A CA 1
ATOM 1483 C C . ASP A 1 182 ? 0.358 -13.241 -19.811 1.00 96.81 182 ASP A C 1
ATOM 1485 O O . ASP A 1 182 ? -0.246 -13.779 -20.746 1.00 96.81 182 ASP A O 1
ATOM 1489 N N . GLN A 1 183 ? 0.581 -11.926 -19.801 1.00 96.06 183 GLN A N 1
ATOM 1490 C CA . GLN A 1 183 ? 0.085 -11.026 -20.834 1.00 96.06 183 GLN A CA 1
ATOM 1491 C C . GLN A 1 183 ? 0.898 -11.084 -22.133 1.00 96.06 183 GLN A C 1
ATOM 1493 O O . GLN A 1 183 ? 0.399 -10.588 -23.147 1.00 96.06 183 GLN A O 1
ATOM 1498 N N . ASN A 1 184 ? 2.089 -11.700 -22.142 1.00 96.44 184 ASN A N 1
ATOM 1499 C CA . ASN A 1 184 ? 2.982 -11.780 -23.307 1.00 96.44 184 ASN A CA 1
ATOM 1500 C C . ASN A 1 184 ? 3.149 -10.416 -24.003 1.00 96.44 184 ASN A C 1
ATOM 1502 O O . ASN A 1 184 ? 2.852 -10.262 -25.190 1.00 96.44 184 ASN A O 1
ATOM 1506 N N . VAL A 1 185 ? 3.535 -9.400 -23.230 1.00 97.88 185 VAL A N 1
ATOM 1507 C CA . VAL A 1 185 ? 3.628 -8.018 -23.713 1.00 97.88 185 VAL A CA 1
ATOM 1508 C C . VAL A 1 185 ? 4.879 -7.773 -24.553 1.00 97.88 185 VAL A C 1
ATOM 1510 O O . VAL A 1 185 ? 5.907 -8.435 -24.406 1.00 97.88 185 VAL A O 1
ATOM 1513 N N . ASP A 1 186 ? 4.802 -6.775 -25.425 1.00 97.88 186 ASP A N 1
ATOM 1514 C CA . ASP A 1 186 ? 5.940 -6.345 -26.223 1.00 97.88 186 ASP A CA 1
ATOM 1515 C C . ASP A 1 186 ? 6.913 -5.512 -25.387 1.00 97.88 186 ASP A C 1
ATOM 1517 O O . ASP A 1 186 ? 8.122 -5.675 -25.524 1.00 97.88 186 ASP A O 1
ATOM 1521 N N . ILE A 1 187 ? 6.402 -4.642 -24.510 1.00 98.00 187 ILE A N 1
ATOM 1522 C CA . ILE A 1 187 ? 7.203 -3.756 -23.656 1.00 98.00 187 ILE A CA 1
ATOM 1523 C C . ILE A 1 187 ? 6.611 -3.695 -22.250 1.00 98.00 187 ILE A C 1
ATOM 1525 O O . ILE A 1 187 ? 5.391 -3.732 -22.077 1.00 98.00 187 ILE A O 1
ATOM 1529 N N . VAL A 1 188 ? 7.481 -3.559 -21.252 1.00 98.50 188 VAL A N 1
ATOM 1530 C CA . VAL A 1 188 ? 7.100 -3.299 -19.860 1.00 98.50 188 VAL A CA 1
ATOM 1531 C C . VAL A 1 188 ? 7.650 -1.943 -19.430 1.00 98.50 188 VAL A C 1
ATOM 1533 O O . VAL A 1 188 ? 8.830 -1.659 -19.638 1.00 98.50 188 VAL A O 1
ATOM 1536 N N . PHE A 1 189 ? 6.805 -1.119 -18.815 1.00 97.75 189 PHE A N 1
ATOM 1537 C CA . PHE A 1 189 ? 7.174 0.182 -18.267 1.00 97.75 189 PHE A CA 1
ATOM 1538 C C . PHE A 1 189 ? 6.918 0.254 -16.764 1.00 97.75 189 PHE A C 1
ATOM 1540 O O . PHE A 1 189 ? 5.788 0.046 -16.332 1.00 97.75 189 PHE A O 1
ATOM 1547 N N . PHE A 1 190 ? 7.945 0.628 -16.002 1.00 96.81 190 PHE A N 1
ATOM 1548 C CA . PHE A 1 190 ? 7.841 1.118 -14.628 1.00 96.81 190 PHE A CA 1
ATOM 1549 C C . PHE A 1 190 ? 7.868 2.650 -14.657 1.00 96.81 190 PHE A C 1
ATOM 1551 O O . PHE A 1 190 ? 8.909 3.254 -14.905 1.00 96.81 190 PHE A O 1
ATOM 1558 N N . VAL A 1 191 ? 6.718 3.296 -14.479 1.00 94.62 191 VAL A N 1
ATOM 1559 C CA . VAL A 1 191 ? 6.548 4.739 -14.734 1.00 94.62 191 VAL A CA 1
ATOM 1560 C C . VAL A 1 191 ? 6.652 5.601 -13.472 1.00 94.62 191 VAL A C 1
ATOM 1562 O O . VAL A 1 191 ? 5.914 6.572 -13.320 1.00 94.62 191 VAL A O 1
ATOM 1565 N N . GLY A 1 192 ? 7.603 5.265 -12.600 1.00 91.12 192 GLY A N 1
ATOM 1566 C CA . GLY A 1 192 ? 7.915 5.995 -11.371 1.00 91.12 192 GLY A CA 1
ATOM 1567 C C . GLY A 1 192 ? 7.409 5.336 -10.091 1.00 91.12 192 GLY A C 1
ATOM 1568 O O . GLY A 1 192 ? 6.575 4.427 -10.124 1.00 91.12 192 GLY A O 1
ATOM 1569 N N . ASP A 1 193 ? 7.965 5.810 -8.976 1.00 92.50 193 ASP A N 1
ATOM 1570 C CA . ASP A 1 193 ? 7.682 5.400 -7.601 1.00 92.50 193 ASP A CA 1
ATOM 1571 C C . ASP A 1 193 ? 7.803 3.880 -7.433 1.00 92.50 193 ASP A C 1
ATOM 1573 O O . ASP A 1 193 ? 6.902 3.175 -6.974 1.00 92.50 193 ASP A O 1
ATOM 1577 N N . THR A 1 194 ? 8.945 3.345 -7.871 1.00 92.12 194 THR A N 1
ATOM 1578 C CA . THR A 1 194 ? 9.256 1.920 -7.700 1.00 92.12 194 THR A CA 1
ATOM 1579 C C . THR A 1 194 ? 9.640 1.628 -6.251 1.00 92.12 194 THR A C 1
ATOM 1581 O O . THR A 1 194 ? 9.302 0.563 -5.734 1.00 92.12 194 THR A O 1
ATOM 1584 N N . PHE A 1 195 ? 10.291 2.580 -5.583 1.00 91.00 195 PHE A N 1
ATOM 1585 C CA . PHE A 1 195 ? 10.747 2.487 -4.199 1.00 91.00 195 PHE A CA 1
ATOM 1586 C C . PHE A 1 195 ? 10.200 3.642 -3.361 1.00 91.00 195 PHE A C 1
ATOM 1588 O O . PHE A 1 195 ? 10.044 4.754 -3.859 1.00 91.00 195 PHE A O 1
ATOM 1595 N N . ASP A 1 196 ? 9.946 3.383 -2.078 1.00 83.56 196 ASP A N 1
ATOM 1596 C CA . ASP A 1 196 ? 9.578 4.425 -1.114 1.00 83.56 196 ASP A CA 1
ATOM 1597 C C . ASP A 1 196 ? 10.835 4.911 -0.373 1.00 83.56 196 ASP A C 1
ATOM 1599 O O . ASP A 1 196 ? 11.092 4.523 0.766 1.00 83.56 196 ASP A O 1
ATOM 1603 N N . GLY A 1 197 ? 11.662 5.711 -1.058 1.00 80.25 197 GLY A N 1
ATOM 1604 C CA . GLY A 1 197 ? 12.896 6.278 -0.510 1.00 80.25 197 GLY A CA 1
ATOM 1605 C C . GLY A 1 197 ? 14.179 5.573 -0.962 1.00 80.25 197 GLY A C 1
ATOM 1606 O O . GLY A 1 197 ? 14.369 5.292 -2.147 1.00 80.25 197 GLY A O 1
ATOM 1607 N N . ASP A 1 198 ? 15.107 5.372 -0.023 1.00 80.38 198 ASP A N 1
ATOM 1608 C CA . ASP A 1 198 ? 16.412 4.757 -0.294 1.00 80.38 198 ASP A CA 1
ATOM 1609 C C . ASP A 1 198 ? 16.292 3.225 -0.375 1.00 80.38 198 ASP A C 1
ATOM 1611 O O . ASP A 1 198 ? 15.500 2.604 0.336 1.00 80.38 198 ASP A O 1
ATOM 1615 N N . LEU A 1 199 ? 17.126 2.592 -1.202 1.00 85.19 199 LEU A N 1
ATOM 1616 C CA . LEU A 1 199 ? 17.202 1.136 -1.307 1.00 85.19 199 LEU A CA 1
ATOM 1617 C C . LEU A 1 199 ? 17.576 0.464 0.018 1.00 85.19 199 LEU A C 1
ATOM 1619 O O . LEU A 1 199 ? 17.156 -0.667 0.263 1.00 85.19 199 LEU A O 1
ATOM 1623 N N . ASP A 1 200 ? 18.313 1.158 0.887 1.00 83.94 200 ASP A N 1
ATOM 1624 C CA . ASP A 1 200 ? 18.650 0.676 2.231 1.00 83.94 200 ASP A CA 1
ATOM 1625 C C . ASP A 1 200 ? 17.412 0.493 3.134 1.00 83.94 200 ASP A C 1
ATOM 1627 O O . ASP A 1 200 ? 17.459 -0.242 4.126 1.00 83.94 200 ASP A O 1
ATOM 1631 N N . GLU A 1 201 ? 16.284 1.120 2.788 1.00 81.94 201 GLU A N 1
ATOM 1632 C CA . GLU A 1 201 ? 14.999 0.995 3.488 1.00 81.94 201 GLU A CA 1
ATOM 1633 C C . GLU A 1 201 ? 14.103 -0.111 2.899 1.00 81.94 201 GLU A C 1
ATOM 1635 O O . GLU A 1 201 ? 13.036 -0.432 3.436 1.00 81.94 201 GLU A O 1
ATOM 1640 N N . VAL A 1 202 ? 14.557 -0.761 1.823 1.00 87.38 202 VAL A N 1
ATOM 1641 C CA . VAL A 1 202 ? 13.817 -1.809 1.123 1.00 87.38 202 VAL A CA 1
ATOM 1642 C C . VAL A 1 202 ? 14.151 -3.181 1.695 1.00 87.38 202 VAL A C 1
ATOM 1644 O O . VAL A 1 202 ? 15.279 -3.673 1.673 1.00 87.38 202 VAL A O 1
ATOM 1647 N N . PHE A 1 203 ? 13.119 -3.870 2.167 1.00 87.69 203 PHE A N 1
ATOM 1648 C CA . PHE A 1 203 ? 13.258 -5.212 2.718 1.00 87.69 203 PHE A CA 1
ATOM 1649 C C . PHE A 1 203 ? 13.215 -6.280 1.625 1.00 87.69 203 PHE A C 1
ATOM 1651 O O . PHE A 1 203 ? 12.393 -6.218 0.716 1.00 87.69 203 PHE A O 1
ATOM 1658 N N . ASP A 1 204 ? 14.042 -7.317 1.779 1.00 89.56 204 ASP A N 1
ATOM 1659 C CA . ASP A 1 204 ? 14.161 -8.442 0.839 1.00 89.56 204 ASP A CA 1
ATOM 1660 C C . ASP A 1 204 ? 14.599 -8.020 -0.581 1.00 89.56 204 ASP A C 1
ATOM 1662 O O . ASP A 1 204 ? 14.269 -8.692 -1.559 1.00 89.56 204 ASP A O 1
ATOM 1666 N N . LEU A 1 205 ? 15.390 -6.942 -0.687 1.00 91.25 205 LEU A N 1
ATOM 1667 C CA . LEU A 1 205 ? 15.843 -6.346 -1.949 1.00 91.25 205 LEU A CA 1
ATOM 1668 C C . LEU A 1 205 ? 16.443 -7.365 -2.931 1.00 91.25 205 LEU A C 1
ATOM 1670 O O . LEU A 1 205 ? 16.079 -7.366 -4.101 1.00 91.25 205 LEU A O 1
ATOM 1674 N N . THR A 1 206 ? 17.281 -8.296 -2.460 1.00 92.75 206 THR A N 1
ATOM 1675 C CA . THR A 1 206 ? 17.858 -9.356 -3.310 1.00 92.75 206 THR A CA 1
ATOM 1676 C C . THR A 1 206 ? 16.789 -10.256 -3.931 1.00 92.75 206 THR A C 1
ATOM 1678 O O . THR A 1 206 ? 16.872 -10.591 -5.105 1.00 92.75 206 THR A O 1
ATOM 1681 N N . ARG A 1 207 ? 15.747 -10.625 -3.176 1.00 95.00 207 ARG A N 1
ATOM 1682 C CA . ARG A 1 207 ? 14.651 -11.435 -3.725 1.00 95.00 207 ARG A CA 1
ATOM 1683 C C . ARG A 1 207 ? 13.812 -10.617 -4.702 1.00 95.00 207 ARG A C 1
ATOM 1685 O O . ARG A 1 207 ? 13.390 -11.154 -5.717 1.00 95.00 207 ARG A O 1
ATOM 1692 N N . ILE A 1 208 ? 13.572 -9.336 -4.413 1.00 95.25 208 ILE A N 1
ATOM 1693 C CA . ILE A 1 208 ? 12.876 -8.434 -5.343 1.00 95.25 208 ILE A CA 1
ATOM 1694 C C . ILE A 1 208 ? 13.652 -8.358 -6.662 1.00 95.25 208 ILE A C 1
ATOM 1696 O O . ILE A 1 208 ? 13.061 -8.534 -7.722 1.00 95.25 208 ILE A O 1
ATOM 1700 N N . GLN A 1 209 ? 14.970 -8.178 -6.593 1.00 95.56 209 GLN A N 1
ATOM 1701 C CA . GLN A 1 209 ? 15.858 -8.166 -7.750 1.00 95.56 209 GLN A CA 1
ATOM 1702 C C . GLN A 1 209 ? 15.757 -9.460 -8.567 1.00 95.56 209 GLN A C 1
ATOM 1704 O O . GLN A 1 209 ? 15.511 -9.412 -9.774 1.00 95.56 209 GLN A O 1
ATOM 1709 N N . ASP A 1 210 ? 15.873 -10.619 -7.909 1.00 96.38 210 ASP A N 1
ATOM 1710 C CA . ASP A 1 210 ? 15.738 -11.926 -8.560 1.00 96.38 210 ASP A CA 1
ATOM 1711 C C . ASP A 1 210 ? 14.388 -12.044 -9.278 1.00 96.38 210 ASP A C 1
ATOM 1713 O O . ASP A 1 210 ? 14.314 -12.482 -10.425 1.00 96.38 210 ASP A O 1
ATOM 1717 N N . VAL A 1 211 ? 13.306 -11.609 -8.636 1.00 97.25 211 VAL A N 1
ATOM 1718 C CA . VAL A 1 211 ? 11.952 -11.676 -9.190 1.00 97.25 211 VAL A CA 1
ATOM 1719 C C . VAL A 1 211 ? 11.784 -10.746 -10.390 1.00 97.25 211 VAL A C 1
ATOM 1721 O O . VAL A 1 211 ? 11.334 -11.199 -11.442 1.00 97.25 211 VAL A O 1
ATOM 1724 N N . LEU A 1 212 ? 12.184 -9.477 -10.277 1.00 97.56 212 LEU A N 1
ATOM 1725 C CA . LEU A 1 212 ? 12.082 -8.502 -11.366 1.00 97.56 212 LEU A CA 1
ATOM 1726 C C . LEU A 1 212 ? 12.932 -8.900 -12.580 1.00 97.56 212 LEU A C 1
ATOM 1728 O O . LEU A 1 212 ? 12.509 -8.685 -13.714 1.00 97.56 212 LEU A O 1
ATOM 1732 N N . SER A 1 213 ? 14.070 -9.568 -12.366 1.00 97.31 213 SER A N 1
ATOM 1733 C CA . SER A 1 213 ? 14.911 -10.079 -13.459 1.00 97.31 213 SER A CA 1
ATOM 1734 C C . SER A 1 213 ? 14.224 -11.135 -14.341 1.00 97.31 213 SER A C 1
ATOM 1736 O O . SER A 1 213 ? 14.669 -11.390 -15.461 1.00 97.31 213 SER A O 1
ATOM 1738 N N . ASN A 1 214 ? 13.120 -11.731 -13.869 1.00 97.75 214 ASN A N 1
ATOM 1739 C CA . ASN A 1 214 ? 12.338 -12.728 -14.603 1.00 97.75 214 ASN A CA 1
ATOM 1740 C C . ASN A 1 214 ? 11.226 -12.127 -15.484 1.00 97.75 214 ASN A C 1
ATOM 1742 O O . ASN A 1 214 ? 10.443 -12.883 -16.074 1.00 97.75 214 ASN A O 1
ATOM 1746 N N . ILE A 1 215 ? 11.124 -10.798 -15.581 1.00 98.31 215 ILE A N 1
ATOM 1747 C CA . ILE A 1 215 ? 10.171 -10.138 -16.480 1.00 98.31 215 ILE A CA 1
ATOM 1748 C C . ILE A 1 215 ? 10.534 -10.443 -17.937 1.00 98.31 215 ILE A C 1
ATOM 1750 O O . ILE A 1 215 ? 11.670 -10.269 -18.375 1.00 98.31 215 ILE A O 1
ATOM 1754 N N . LYS A 1 216 ? 9.539 -10.872 -18.713 1.00 97.75 216 LYS A N 1
ATOM 1755 C CA . LYS A 1 216 ? 9.668 -11.193 -20.134 1.00 97.75 216 LYS A CA 1
ATOM 1756 C C . LYS A 1 216 ? 8.943 -10.150 -20.968 1.00 97.75 216 LYS A C 1
ATOM 1758 O O . LYS A 1 216 ? 7.787 -9.821 -20.722 1.00 97.75 216 LYS A O 1
ATOM 1763 N N . SER A 1 217 ? 9.630 -9.661 -21.989 1.00 97.75 217 SER A N 1
ATOM 1764 C CA . SER A 1 217 ? 9.094 -8.728 -22.977 1.00 97.75 217 SER A CA 1
ATOM 1765 C C . SER A 1 217 ? 9.843 -8.895 -24.298 1.00 97.75 217 SER A C 1
ATOM 1767 O O . SER A 1 217 ? 10.941 -9.455 -24.331 1.00 97.75 217 SER A O 1
ATOM 1769 N N . LYS A 1 218 ? 9.243 -8.439 -25.400 1.00 96.56 218 LYS A N 1
ATOM 1770 C CA . LYS A 1 218 ? 9.834 -8.551 -26.740 1.00 96.56 218 LYS A CA 1
ATOM 1771 C C . LYS A 1 218 ? 10.899 -7.489 -27.009 1.00 96.56 218 LYS A C 1
ATOM 1773 O O . LYS A 1 218 ? 11.946 -7.810 -27.560 1.00 96.56 218 LYS A O 1
ATOM 1778 N N . TYR A 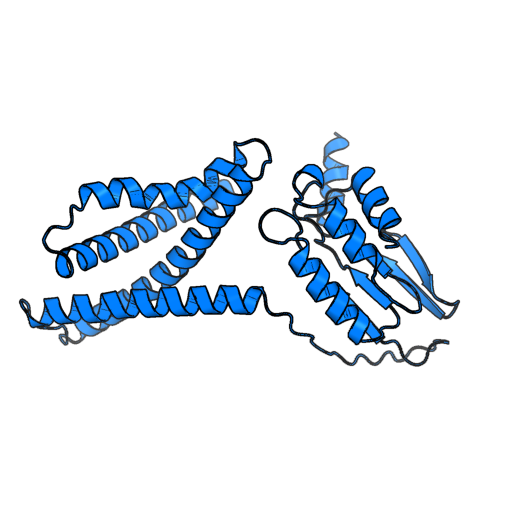1 219 ? 10.612 -6.243 -26.648 1.00 96.69 219 TYR A N 1
ATOM 1779 C CA . TYR A 1 219 ? 11.461 -5.082 -26.911 1.00 96.69 219 TYR A CA 1
ATOM 1780 C C . TYR A 1 219 ? 12.086 -4.503 -25.638 1.00 96.69 219 TYR A C 1
ATOM 1782 O O . TYR A 1 219 ? 12.787 -3.506 -25.726 1.00 96.69 219 TYR A O 1
ATOM 1790 N N . GLY A 1 220 ? 11.880 -5.125 -24.475 1.00 97.12 220 GLY A N 1
ATOM 1791 C CA . GLY A 1 220 ? 12.584 -4.788 -23.240 1.00 97.12 220 GLY A CA 1
ATOM 1792 C C . GLY A 1 220 ? 11.707 -4.199 -22.138 1.00 97.12 220 GLY A C 1
ATOM 1793 O O . GLY A 1 220 ? 10.509 -3.938 -22.299 1.00 97.12 220 GLY A O 1
ATOM 1794 N N . VAL A 1 221 ? 12.350 -4.009 -20.989 1.00 98.38 221 VAL A N 1
ATOM 1795 C CA . VAL A 1 221 ? 11.769 -3.420 -19.783 1.00 98.38 221 VAL A CA 1
ATOM 1796 C C . VAL A 1 221 ? 12.443 -2.078 -19.541 1.00 98.38 221 VAL A C 1
ATOM 1798 O O . VAL A 1 221 ? 13.672 -1.979 -19.615 1.00 98.38 221 VAL A O 1
ATOM 1801 N N . TYR A 1 222 ? 11.649 -1.049 -19.268 1.00 97.81 222 TYR A N 1
ATOM 1802 C CA . TYR A 1 222 ? 12.142 0.307 -19.048 1.00 97.81 222 TYR A CA 1
ATOM 1803 C C . TYR A 1 222 ? 11.542 0.896 -17.782 1.00 97.81 222 TYR A C 1
ATOM 1805 O O . TYR A 1 222 ? 10.386 0.626 -17.457 1.00 97.81 222 TYR A O 1
ATOM 1813 N N . ALA A 1 223 ? 12.318 1.725 -17.096 1.00 96.31 223 ALA A N 1
ATOM 1814 C CA . ALA A 1 223 ? 11.877 2.458 -15.922 1.00 96.31 223 ALA A CA 1
ATOM 1815 C C . ALA A 1 223 ? 12.173 3.951 -16.073 1.00 96.31 223 ALA A C 1
ATOM 1817 O O . ALA A 1 223 ? 13.152 4.335 -16.711 1.00 96.31 223 ALA A O 1
ATOM 1818 N N . CYS A 1 224 ? 11.353 4.793 -15.457 1.00 94.19 224 CYS A N 1
ATOM 1819 C CA . CYS A 1 224 ? 11.703 6.176 -15.146 1.00 94.19 224 CYS A CA 1
ATOM 1820 C C . CYS A 1 224 ? 11.476 6.436 -13.658 1.00 94.19 224 CYS A C 1
ATOM 1822 O O . CYS A 1 224 ? 10.738 5.705 -13.002 1.00 94.19 224 CYS A O 1
ATOM 1824 N N . MET A 1 225 ? 12.121 7.474 -13.135 1.00 91.06 225 MET A N 1
ATOM 1825 C CA . MET A 1 225 ? 12.032 7.825 -11.722 1.00 91.06 225 MET A CA 1
ATOM 1826 C C . MET A 1 225 ? 10.778 8.638 -11.408 1.00 91.06 225 MET A C 1
ATOM 1828 O O . MET A 1 225 ? 10.457 9.594 -12.123 1.00 91.06 225 MET A O 1
ATOM 1832 N N . GLY A 1 226 ? 10.120 8.284 -10.309 1.00 90.75 226 GLY A N 1
ATOM 1833 C CA . GLY A 1 226 ? 9.090 9.087 -9.663 1.00 90.75 226 GLY A CA 1
ATOM 1834 C C . GLY A 1 226 ? 9.674 10.034 -8.616 1.00 90.75 226 GLY A C 1
ATOM 1835 O O . GLY A 1 226 ? 10.883 10.254 -8.553 1.00 90.75 226 GLY A O 1
ATOM 1836 N N . ASN A 1 227 ? 8.811 10.640 -7.807 1.00 88.94 227 ASN A N 1
ATOM 1837 C CA . ASN A 1 227 ? 9.227 11.600 -6.786 1.00 88.94 227 ASN A CA 1
ATOM 1838 C C . ASN A 1 227 ? 9.664 10.946 -5.468 1.00 88.94 227 ASN A C 1
ATOM 1840 O O . ASN A 1 227 ? 10.277 11.632 -4.649 1.00 88.94 227 ASN A O 1
ATOM 1844 N N . HIS A 1 228 ? 9.330 9.672 -5.248 1.00 85.50 228 HIS A N 1
ATOM 1845 C CA . HIS A 1 228 ? 9.810 8.893 -4.101 1.00 85.50 228 HIS A CA 1
ATOM 1846 C C . HIS A 1 228 ? 11.124 8.159 -4.389 1.00 85.50 228 HIS A C 1
ATOM 1848 O O . HIS A 1 228 ? 11.874 7.869 -3.457 1.00 85.50 228 HIS A O 1
ATOM 1854 N N . ASP A 1 229 ? 11.443 7.914 -5.663 1.00 85.44 229 ASP A N 1
ATOM 1855 C CA . ASP A 1 229 ? 12.688 7.253 -6.047 1.00 85.44 229 ASP A CA 1
ATOM 1856 C C . ASP A 1 229 ? 13.893 8.190 -5.819 1.00 85.44 229 ASP A C 1
ATOM 1858 O O . ASP A 1 229 ? 13.991 9.272 -6.408 1.00 85.44 229 ASP A O 1
ATOM 1862 N N . ILE A 1 230 ? 14.859 7.765 -4.998 1.00 84.56 230 ILE A N 1
ATOM 1863 C CA . ILE A 1 230 ? 16.094 8.523 -4.746 1.00 84.56 230 ILE A CA 1
ATOM 1864 C C . ILE A 1 230 ? 17.196 8.039 -5.690 1.00 84.56 230 ILE A C 1
ATOM 1866 O O . ILE A 1 230 ? 17.623 6.889 -5.632 1.00 84.56 230 ILE A O 1
ATOM 1870 N N . TYR A 1 231 ? 17.701 8.924 -6.557 1.00 84.56 231 TYR A N 1
ATOM 1871 C CA . TYR A 1 231 ? 18.753 8.546 -7.503 1.00 84.56 231 TYR A CA 1
ATOM 1872 C C . TYR A 1 231 ? 20.079 8.304 -6.776 1.00 84.56 231 TYR A C 1
ATOM 1874 O O . TYR A 1 231 ? 20.717 9.243 -6.293 1.00 84.56 231 TYR A O 1
ATOM 1882 N N . THR A 1 232 ? 20.522 7.050 -6.770 1.00 87.31 232 THR A N 1
ATOM 1883 C CA . THR A 1 232 ? 21.832 6.618 -6.275 1.00 87.31 232 THR A CA 1
ATOM 1884 C C . THR A 1 232 ? 22.498 5.691 -7.293 1.00 87.31 232 THR A C 1
ATOM 1886 O O . THR A 1 232 ? 21.844 5.126 -8.172 1.00 87.31 232 THR A O 1
ATOM 1889 N N . ALA A 1 233 ? 23.818 5.512 -7.180 1.00 89.25 233 ALA A N 1
ATOM 1890 C CA . ALA A 1 233 ? 24.537 4.542 -8.011 1.00 89.25 233 ALA A CA 1
ATOM 1891 C C . ALA A 1 233 ? 24.041 3.103 -7.769 1.00 89.25 233 ALA A C 1
ATOM 1893 O O . ALA A 1 233 ? 24.027 2.289 -8.692 1.00 89.25 233 ALA A O 1
ATOM 1894 N N . ASP A 1 234 ? 23.601 2.807 -6.544 1.00 90.25 234 ASP A N 1
ATOM 1895 C CA . ASP A 1 234 ? 23.038 1.509 -6.182 1.00 90.25 234 ASP A CA 1
ATOM 1896 C C . ASP A 1 234 ? 21.655 1.294 -6.808 1.00 90.25 234 ASP A C 1
ATOM 1898 O O . ASP A 1 234 ? 21.375 0.188 -7.265 1.00 90.25 234 ASP A O 1
ATOM 1902 N N . LEU A 1 235 ? 20.830 2.343 -6.939 1.00 90.88 235 LEU A N 1
ATOM 1903 C CA . LEU A 1 235 ? 19.556 2.281 -7.667 1.00 90.88 235 LEU A CA 1
ATOM 1904 C C . LEU A 1 235 ? 19.758 1.951 -9.148 1.00 90.88 235 LEU A C 1
ATOM 1906 O O . LEU A 1 235 ? 19.112 1.053 -9.691 1.00 90.88 235 LEU A O 1
ATOM 1910 N N . GLU A 1 236 ? 20.670 2.659 -9.812 1.00 91.75 236 GLU A N 1
ATOM 1911 C CA . GLU A 1 236 ? 20.982 2.405 -11.221 1.00 91.75 236 GLU A CA 1
ATOM 1912 C C . GLU A 1 236 ? 21.520 0.982 -11.418 1.00 91.75 236 GLU A C 1
ATOM 1914 O O . GLU A 1 236 ? 21.105 0.265 -12.335 1.00 91.75 236 GLU A O 1
ATOM 1919 N N . ARG A 1 237 ? 22.395 0.539 -10.508 1.00 94.19 237 ARG A N 1
ATOM 1920 C CA . ARG A 1 237 ? 22.911 -0.828 -10.493 1.00 94.19 237 ARG A CA 1
ATOM 1921 C C . ARG A 1 237 ? 21.800 -1.855 -10.284 1.00 94.19 237 ARG A C 1
ATOM 1923 O O . ARG A 1 237 ? 21.781 -2.846 -11.008 1.00 94.19 237 ARG A O 1
ATOM 1930 N N . PHE A 1 238 ? 20.877 -1.619 -9.355 1.00 95.19 238 PHE A N 1
ATOM 1931 C CA . PHE A 1 238 ? 19.740 -2.499 -9.099 1.00 95.19 238 PHE A CA 1
ATOM 1932 C C . PHE A 1 238 ? 18.912 -2.718 -10.371 1.00 95.19 238 PHE A C 1
ATOM 1934 O O . PHE A 1 238 ? 18.670 -3.861 -10.762 1.00 95.19 238 PHE A O 1
ATOM 1941 N N . PHE A 1 239 ? 18.516 -1.638 -11.055 1.00 95.81 239 PHE A N 1
ATOM 1942 C CA . PHE A 1 239 ? 17.735 -1.745 -12.290 1.00 95.81 239 PHE A CA 1
ATOM 1943 C C . PHE A 1 239 ? 18.510 -2.475 -13.391 1.00 95.81 239 PHE A C 1
ATOM 1945 O O . PHE A 1 239 ? 17.959 -3.367 -14.039 1.00 95.81 239 PHE A O 1
ATOM 1952 N N . SER A 1 240 ? 19.799 -2.167 -13.548 1.00 95.38 240 SER A N 1
ATOM 1953 C CA . SER A 1 240 ? 20.679 -2.850 -14.500 1.00 95.38 240 SER A CA 1
ATOM 1954 C C . SER A 1 240 ? 20.763 -4.358 -14.234 1.00 95.38 240 SER A C 1
ATOM 1956 O O . SER A 1 240 ? 20.579 -5.162 -15.147 1.00 95.38 240 SER A O 1
ATOM 1958 N N . GLU A 1 241 ? 20.947 -4.767 -12.975 1.00 95.94 241 GLU A N 1
ATOM 1959 C CA . GLU A 1 241 ? 20.989 -6.181 -12.584 1.00 95.94 241 GLU A CA 1
ATOM 1960 C C . GLU A 1 241 ? 19.622 -6.884 -12.737 1.00 95.94 241 GLU A C 1
ATOM 1962 O O . GLU A 1 241 ? 19.577 -8.105 -12.892 1.00 95.94 241 GLU A O 1
ATOM 1967 N N . CYS A 1 242 ? 18.515 -6.132 -12.774 1.00 96.75 242 CYS A N 1
ATOM 1968 C CA . CYS A 1 242 ? 17.181 -6.636 -13.120 1.00 96.75 242 CYS A CA 1
ATOM 1969 C C . CYS A 1 242 ? 16.916 -6.709 -14.637 1.00 96.75 242 CYS A C 1
ATOM 1971 O O . CYS A 1 242 ? 15.821 -7.101 -15.035 1.00 96.75 242 CYS A O 1
ATOM 1973 N N . ASN A 1 243 ? 17.868 -6.329 -15.497 1.00 96.75 243 ASN A N 1
ATOM 1974 C CA . ASN A 1 243 ? 17.657 -6.123 -16.939 1.00 96.75 243 ASN A CA 1
ATOM 1975 C C . ASN A 1 243 ? 16.578 -5.065 -17.255 1.00 96.75 243 ASN A C 1
ATOM 1977 O O . ASN A 1 243 ? 15.860 -5.167 -18.254 1.00 96.75 243 ASN A O 1
ATOM 1981 N N . ILE A 1 244 ? 16.459 -4.046 -16.401 1.00 97.50 244 ILE A N 1
ATOM 1982 C CA . ILE A 1 244 ? 15.540 -2.920 -16.562 1.00 97.50 244 ILE A CA 1
ATOM 1983 C C . ILE A 1 244 ? 16.344 -1.689 -16.974 1.00 97.50 244 ILE A C 1
ATOM 1985 O O . ILE A 1 244 ? 17.246 -1.243 -16.267 1.00 97.50 244 ILE A O 1
ATOM 1989 N N . ASN A 1 245 ? 16.001 -1.109 -18.122 1.00 96.62 245 ASN A N 1
ATOM 1990 C CA . ASN A 1 245 ? 16.668 0.084 -18.629 1.00 96.62 245 ASN A CA 1
ATOM 1991 C C . ASN A 1 245 ? 16.089 1.331 -17.953 1.00 96.62 245 ASN A C 1
ATOM 1993 O O . ASN A 1 245 ? 14.983 1.769 -18.284 1.00 96.62 245 ASN A O 1
ATOM 1997 N N . LEU A 1 246 ? 16.832 1.904 -17.008 1.00 95.44 246 LEU A N 1
ATOM 1998 C CA . LEU A 1 246 ? 16.465 3.161 -16.364 1.00 95.44 246 LEU A CA 1
ATOM 1999 C C . LEU A 1 246 ? 16.728 4.343 -17.313 1.00 95.44 246 LEU A C 1
ATOM 2001 O O . LEU A 1 246 ? 17.858 4.564 -17.740 1.00 95.44 246 LEU A O 1
ATOM 2005 N N . LEU A 1 247 ? 15.687 5.113 -17.629 1.00 94.56 247 LEU A N 1
ATOM 2006 C CA . LEU A 1 247 ? 15.741 6.286 -18.502 1.00 94.56 247 LEU A CA 1
ATOM 2007 C C . LEU A 1 247 ? 15.616 7.571 -17.670 1.00 94.56 247 LEU A C 1
ATOM 2009 O O . LEU A 1 247 ? 14.533 7.897 -17.179 1.00 94.56 247 LEU A O 1
ATOM 2013 N N . THR A 1 248 ? 16.710 8.323 -17.539 1.00 90.81 248 THR A N 1
ATOM 2014 C CA . THR A 1 248 ? 16.789 9.555 -16.734 1.00 90.81 248 THR A CA 1
ATOM 2015 C C . THR A 1 248 ? 16.848 10.804 -17.617 1.00 90.81 248 THR A C 1
ATOM 2017 O O . THR A 1 248 ? 17.918 11.297 -17.959 1.00 90.81 248 THR A O 1
ATOM 2020 N N . ASP A 1 249 ? 15.678 11.343 -17.984 1.00 89.94 249 ASP A N 1
ATOM 2021 C CA . ASP A 1 249 ? 15.556 12.409 -19.002 1.00 89.94 249 ASP A CA 1
ATOM 2022 C C . ASP A 1 249 ? 16.235 12.047 -20.336 1.00 89.94 249 ASP A C 1
ATOM 2024 O O . ASP A 1 249 ? 16.816 12.897 -21.017 1.00 89.94 249 ASP A O 1
ATOM 2028 N N . ASP A 1 250 ? 16.134 10.771 -20.711 1.00 92.69 250 ASP A N 1
ATOM 2029 C CA . ASP A 1 250 ? 16.792 10.193 -21.878 1.00 92.69 250 ASP A CA 1
ATOM 2030 C C . ASP A 1 250 ? 15.786 9.749 -22.950 1.00 92.69 250 ASP A C 1
ATOM 2032 O O . ASP A 1 250 ? 14.585 9.590 -22.706 1.00 92.69 250 ASP A O 1
ATOM 2036 N N . THR A 1 251 ? 16.275 9.581 -24.176 1.00 95.69 251 THR A N 1
ATOM 2037 C CA . THR A 1 251 ? 15.487 9.195 -25.346 1.00 95.69 251 THR A CA 1
ATOM 2038 C C . THR A 1 251 ? 16.122 8.011 -26.061 1.00 95.69 251 THR A C 1
ATOM 2040 O O . THR A 1 251 ? 17.282 8.060 -26.460 1.00 95.69 251 THR A O 1
ATOM 2043 N N . LEU A 1 252 ? 15.323 6.980 -26.322 1.00 96.06 252 LEU A N 1
ATOM 2044 C CA . LEU A 1 252 ? 15.741 5.758 -26.997 1.00 96.06 252 LEU A CA 1
ATOM 2045 C C . LEU A 1 252 ? 14.888 5.504 -28.242 1.00 96.06 252 LEU A C 1
ATOM 2047 O O . LEU A 1 252 ? 13.667 5.625 -28.202 1.00 96.06 252 LEU A O 1
ATOM 2051 N N . LEU A 1 253 ? 15.519 5.128 -29.354 1.00 95.69 253 LEU A N 1
ATOM 2052 C CA . LEU A 1 253 ? 14.820 4.688 -30.563 1.00 95.69 253 LEU A CA 1
ATOM 2053 C C . LEU A 1 253 ? 14.587 3.173 -30.501 1.00 95.69 253 LEU A C 1
ATOM 2055 O O . LEU A 1 253 ? 15.545 2.405 -30.481 1.00 95.69 253 LEU A O 1
ATOM 2059 N N . ILE A 1 254 ? 13.324 2.749 -30.496 1.00 95.44 254 ILE A N 1
ATOM 2060 C CA . ILE A 1 254 ? 12.928 1.337 -30.485 1.00 95.44 254 ILE A CA 1
ATOM 2061 C C . ILE A 1 254 ? 12.725 0.857 -31.922 1.00 95.44 254 ILE A C 1
ATOM 2063 O O . ILE A 1 254 ? 11.883 1.404 -32.640 1.00 95.44 254 ILE A O 1
ATOM 2067 N N . GLU A 1 255 ? 13.490 -0.163 -32.328 1.00 92.88 255 GLU A N 1
ATOM 2068 C CA . GLU A 1 255 ? 13.360 -0.882 -33.612 1.00 92.88 255 GLU A CA 1
ATOM 2069 C C . GLU A 1 255 ? 13.332 0.027 -34.857 1.00 92.88 255 GLU A C 1
ATOM 2071 O O . GLU A 1 255 ? 12.626 -0.239 -35.835 1.00 92.88 255 GLU A O 1
ATOM 2076 N N . ASP A 1 256 ? 14.054 1.155 -34.818 1.00 92.25 256 ASP A N 1
ATOM 2077 C CA . ASP A 1 256 ? 14.006 2.199 -35.853 1.00 92.25 256 ASP A CA 1
ATOM 2078 C C . ASP A 1 256 ? 12.568 2.615 -36.220 1.00 92.25 256 ASP A C 1
ATOM 2080 O O . ASP A 1 256 ? 12.264 2.889 -37.389 1.00 92.25 256 ASP A O 1
ATOM 2084 N N . SER A 1 257 ? 11.670 2.575 -35.233 1.00 93.50 257 SER A N 1
ATOM 2085 C CA . SER A 1 257 ? 10.227 2.683 -35.419 1.00 93.50 257 SER A CA 1
ATOM 2086 C C . SER A 1 257 ? 9.651 3.867 -34.652 1.00 93.50 257 SER A C 1
ATOM 2088 O O . SER A 1 257 ? 8.988 4.712 -35.247 1.00 93.50 257 SER A O 1
ATOM 2090 N N . PHE A 1 258 ? 9.911 3.962 -33.346 1.00 94.00 258 PHE A N 1
ATOM 2091 C CA . PHE A 1 258 ? 9.427 5.072 -32.523 1.00 94.00 258 PHE A CA 1
ATOM 2092 C C . PHE A 1 258 ? 10.398 5.414 -31.394 1.00 94.00 258 PHE A C 1
ATOM 2094 O O . PHE A 1 258 ? 11.187 4.580 -30.957 1.00 94.00 258 PHE A O 1
ATOM 2101 N N . TYR A 1 259 ? 10.318 6.651 -30.907 1.00 95.06 259 TYR A N 1
ATOM 2102 C CA . TYR A 1 259 ? 11.109 7.107 -29.770 1.00 95.06 259 TYR A CA 1
ATOM 2103 C C . TYR A 1 259 ? 10.364 6.881 -28.455 1.00 95.06 259 TYR A C 1
ATOM 2105 O O . TYR A 1 259 ? 9.219 7.311 -28.300 1.00 95.06 259 TYR A O 1
ATOM 2113 N N . LEU A 1 260 ? 11.046 6.248 -27.509 1.00 96.12 260 LEU A N 1
ATOM 2114 C CA . LEU A 1 260 ? 10.694 6.186 -26.101 1.00 96.12 260 LEU A CA 1
ATOM 2115 C C . LEU A 1 260 ? 11.449 7.295 -25.366 1.00 96.12 260 LEU A C 1
ATOM 2117 O O . LEU A 1 260 ? 12.661 7.412 -25.514 1.00 96.12 260 LEU A O 1
ATOM 2121 N N . VAL A 1 261 ? 10.742 8.106 -24.584 1.00 95.69 261 VAL A N 1
ATOM 2122 C CA . VAL A 1 261 ? 11.341 9.190 -23.796 1.00 95.69 261 VAL A CA 1
ATOM 2123 C C . VAL A 1 261 ? 11.034 8.936 -22.327 1.00 95.69 261 VAL A C 1
ATOM 2125 O O . VAL A 1 261 ? 9.865 8.950 -21.941 1.00 95.69 261 VAL A O 1
ATOM 2128 N N . GLY A 1 262 ? 12.069 8.719 -21.519 1.00 93.62 262 GLY A N 1
ATOM 2129 C CA . GLY A 1 262 ? 11.953 8.697 -20.064 1.00 93.62 262 GLY A CA 1
ATOM 2130 C C . GLY A 1 262 ? 12.090 10.111 -19.527 1.00 93.62 262 GLY A C 1
ATOM 2131 O O . GLY A 1 262 ? 13.023 10.820 -19.887 1.00 93.62 262 GLY A O 1
ATOM 2132 N N . ARG A 1 263 ? 11.147 10.550 -18.698 1.00 90.69 263 ARG A N 1
ATOM 2133 C CA . ARG A 1 263 ? 11.155 11.878 -18.079 1.00 90.69 263 ARG A CA 1
ATOM 2134 C C . ARG A 1 263 ? 11.194 11.696 -16.575 1.00 90.69 263 ARG A C 1
ATOM 2136 O O . ARG A 1 263 ? 10.380 10.945 -16.049 1.00 90.69 263 ARG A O 1
ATOM 2143 N N . ASN A 1 264 ? 12.109 12.387 -15.908 1.00 83.75 264 ASN A N 1
ATOM 2144 C CA . ASN A 1 264 ? 12.132 12.389 -14.450 1.00 83.75 264 ASN A CA 1
ATOM 2145 C C . ASN A 1 264 ? 10.953 13.200 -13.908 1.00 83.75 264 ASN A C 1
ATOM 2147 O O . ASN A 1 264 ? 10.504 14.164 -14.547 1.00 83.75 264 ASN A O 1
ATOM 2151 N N . ASP A 1 265 ? 10.478 12.843 -12.713 1.00 86.31 265 ASP A N 1
ATOM 2152 C CA . ASP A 1 265 ? 9.506 13.682 -12.028 1.00 86.31 265 ASP A CA 1
ATOM 2153 C C . ASP A 1 265 ? 10.080 15.089 -11.790 1.00 86.31 265 ASP A C 1
ATOM 2155 O O . ASP A 1 265 ? 11.243 15.283 -11.421 1.00 86.31 265 ASP A O 1
ATOM 2159 N N . ARG A 1 266 ? 9.240 16.106 -11.994 1.00 83.06 266 ARG A N 1
ATOM 2160 C CA . ARG A 1 266 ? 9.643 17.513 -11.884 1.00 83.06 266 ARG A CA 1
ATOM 2161 C C . ARG A 1 266 ? 10.176 17.870 -10.492 1.00 83.06 266 ARG A C 1
ATOM 2163 O O . ARG A 1 266 ? 10.984 18.791 -10.370 1.00 83.06 266 ARG A O 1
ATOM 2170 N N . SER A 1 267 ? 9.707 17.204 -9.440 1.00 79.44 267 SER A N 1
ATOM 2171 C CA . SER A 1 267 ? 10.160 17.456 -8.070 1.00 79.44 267 SER A CA 1
ATOM 2172 C C . SER A 1 267 ? 11.657 17.179 -7.890 1.00 79.44 267 SER A C 1
ATOM 2174 O O . SER A 1 267 ? 12.318 17.958 -7.197 1.00 79.44 267 SER A O 1
ATOM 2176 N N . LEU A 1 268 ? 12.215 16.190 -8.601 1.00 70.06 268 LEU A N 1
ATOM 2177 C CA . LEU A 1 268 ? 13.634 15.817 -8.549 1.00 70.06 268 LEU A CA 1
ATOM 2178 C C . LEU A 1 268 ? 14.572 16.932 -9.051 1.00 70.06 268 LEU A C 1
ATOM 2180 O O . LEU A 1 268 ? 15.684 17.093 -8.544 1.00 70.06 268 LEU A O 1
ATOM 2184 N N . GLU A 1 269 ? 14.131 17.770 -9.998 1.00 59.31 269 GLU A N 1
ATOM 2185 C CA . GLU A 1 269 ? 14.914 18.925 -10.477 1.00 59.31 269 GLU A CA 1
ATOM 2186 C C . GLU A 1 269 ? 15.117 20.001 -9.394 1.00 59.31 269 GLU A C 1
ATOM 2188 O O . GLU A 1 269 ? 16.063 20.793 -9.460 1.00 59.31 269 GLU A O 1
ATOM 2193 N N . THR A 1 270 ? 14.235 20.042 -8.392 1.00 53.31 270 THR A N 1
ATOM 2194 C CA . THR A 1 270 ? 14.268 21.050 -7.323 1.00 53.31 270 THR A CA 1
ATOM 2195 C C . THR A 1 270 ? 15.430 20.795 -6.362 1.00 53.31 270 THR A C 1
ATOM 2197 O O . THR A 1 270 ? 16.105 21.746 -5.970 1.00 53.31 270 THR A O 1
ATOM 2200 N N . PHE A 1 271 ? 15.747 19.526 -6.082 1.00 48.22 271 PHE A N 1
ATOM 2201 C CA . PHE A 1 271 ? 16.863 19.137 -5.213 1.00 48.22 271 PHE A CA 1
ATOM 2202 C C . PHE A 1 271 ? 18.231 19.512 -5.806 1.00 48.22 271 PHE A C 1
ATOM 2204 O O . PHE A 1 271 ? 19.102 20.001 -5.095 1.00 48.22 271 PHE A O 1
ATOM 2211 N N . LYS A 1 272 ? 18.402 19.442 -7.137 1.00 42.62 272 LYS A N 1
ATOM 2212 C CA . LYS A 1 272 ? 19.641 19.896 -7.807 1.00 42.62 272 LYS A CA 1
ATOM 2213 C C . LYS A 1 272 ? 19.858 21.417 -7.772 1.00 42.62 272 LYS A C 1
ATOM 2215 O O . LYS A 1 272 ? 20.950 21.878 -8.116 1.00 42.62 272 LYS A O 1
ATOM 2220 N N . ARG A 1 273 ? 18.838 22.218 -7.435 1.00 38.44 273 ARG A N 1
ATOM 2221 C CA . ARG A 1 273 ? 18.956 23.686 -7.352 1.00 38.44 273 ARG A CA 1
ATOM 2222 C C . ARG A 1 273 ? 19.394 24.186 -5.978 1.00 38.44 273 ARG A C 1
ATOM 2224 O O . ARG A 1 273 ? 19.997 25.255 -5.938 1.00 38.44 273 ARG A O 1
ATOM 2231 N N . GLU A 1 274 ? 19.124 23.452 -4.901 1.00 40.22 274 GLU A N 1
ATOM 2232 C CA . GLU A 1 274 ? 19.510 23.865 -3.542 1.00 40.22 274 GLU A CA 1
ATOM 2233 C C . GLU A 1 274 ? 21.002 23.632 -3.252 1.00 40.22 274 GLU A C 1
ATOM 2235 O O . GLU A 1 274 ? 21.612 24.437 -2.558 1.00 40.22 274 GLU A O 1
ATOM 2240 N N . ASP A 1 275 ? 21.647 22.668 -3.917 1.00 42.53 275 ASP A N 1
ATOM 2241 C CA . ASP A 1 275 ? 23.105 22.449 -3.834 1.00 42.53 275 ASP A CA 1
ATOM 2242 C C . ASP A 1 275 ? 23.944 23.457 -4.658 1.00 42.53 275 ASP A C 1
ATOM 2244 O O . ASP A 1 275 ? 25.149 23.281 -4.854 1.00 42.53 275 ASP A O 1
ATOM 2248 N N . ARG A 1 276 ? 23.319 24.516 -5.194 1.00 40.44 276 ARG A N 1
ATOM 2249 C CA . ARG A 1 276 ? 23.972 25.557 -6.015 1.00 40.44 276 ARG A CA 1
ATOM 2250 C C . ARG A 1 276 ? 23.904 26.966 -5.411 1.00 40.44 276 ARG A C 1
ATOM 2252 O O . ARG A 1 276 ? 24.007 27.939 -6.165 1.00 40.44 276 ARG A O 1
ATOM 2259 N N . THR A 1 277 ? 23.758 27.094 -4.092 1.00 36.41 277 THR A N 1
ATOM 2260 C CA . THR A 1 277 ? 23.884 28.381 -3.376 1.00 36.41 277 THR A CA 1
ATOM 2261 C C . THR A 1 277 ? 25.002 28.375 -2.357 1.00 36.41 277 THR A C 1
ATOM 2263 O O . THR A 1 277 ? 25.024 27.434 -1.538 1.00 36.41 277 THR A O 1
#

Secondary structure (DSSP, 8-state):
-HHHHHHHHHHHHHHHHHHHHHHHHHHHHHH-TT--HHHHHHHTTHHHHHHHGGGGSPSSHHHHHHHHHHHHHHHHHHHHH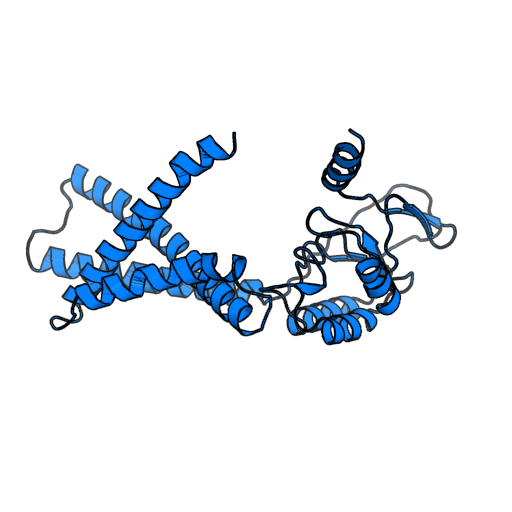HHHHHHHHHHHHHHHTT-PPPTTHHHHHHHHHHHHHHHHHHHHHHHHHHHHHHS--PPP------S--S-S---EEEE----BTTTB-HHHHHHHHHHHHHTT-SEEEEES--BSB-GGG-TTHHHHHHHHTT---SS-EEEE--SSB---HHHHHHHHHTTEEE-SS-EEEETTTEEEE----TTHHHHHHHTT-

Sequence (277 aa):
MFLLQSAFIIPLFLFAAFFAGYRLSGLLKLLFPRFKKLIFWIIYPLFPICFIIPSYLPTSRFDKFLFNIGCDYMGLLIITIMLLMLVEFIRFILFIFHRLPKKGEQRRKAHIIVGLTVCIISASVFGYGMINADTIDTKEYSININKECKIDNLKIAMIADFHFGYQENANKAESVVEAINDQNVDIVFFVGDTFDGDLDEVFDLTRIQDVLSNIKSKYGVYACMGNHDIYTADLERFFSECNINLLTDDTLLIEDSFYLVGRNDRSLETFKREDRT

Foldseek 3Di:
DVVVVCVPVVVVLVVLLVVLLVLLLVLCCLVPVPDDSVVSVVVSVVLCVLCVVLVVDPQDPVNLVSNVSNVLSVQLSVLLSVLVVVVVVVVVVCVVVVNDFDPDPRNSVVSNVSSVVSVVVSVVVSVVVVVVVLDDDDDDDDDDDPDFFPDPDFFEAEAEQQAAASPHDLVSLLVVLVVQVVSQGQEYEYEENNHQADPSRGPPLVSSLVSLLSRDHNQFAEYEYEPRDDDDPVVCVSCVSSRYHYADQDWDQTPVTDIDGHYHYPNVVVVVVVVVD

Radius of gyration: 25.23 Å; Cα contacts (8 Å, |Δi|>4): 314; chains: 1; bounding box: 62×42×74 Å

Solvent-accessible surface area (backbone atoms only — not comparable to full-atom values): 15438 Å² total; per-residue (Å²): 112,68,72,64,50,51,68,51,50,52,58,52,49,54,49,46,52,49,49,47,49,53,52,49,52,49,43,48,37,73,77,36,78,86,56,59,63,67,61,49,67,63,53,62,60,51,42,64,43,26,47,56,52,33,84,78,48,76,88,48,78,63,34,38,51,35,29,48,52,8,50,54,48,50,54,40,48,51,50,40,41,55,52,48,52,52,51,50,52,52,51,51,52,31,52,76,70,70,64,57,67,55,84,61,69,57,35,52,51,50,51,48,54,53,49,51,50,50,54,51,49,30,52,50,54,45,54,49,48,54,54,55,69,72,53,87,80,89,83,87,81,90,83,88,72,100,65,93,51,81,65,90,77,83,48,71,46,79,45,60,67,58,35,36,17,77,82,37,43,43,70,56,47,45,56,49,38,50,57,46,43,76,63,68,24,34,32,37,36,38,72,10,19,58,28,60,38,54,73,87,57,33,56,60,50,71,56,34,41,59,44,53,44,67,59,56,46,76,79,40,36,36,29,26,46,23,77,41,40,55,94,43,75,65,53,56,48,50,34,51,73,22,63,28,47,74,25,80,67,36,76,46,74,47,88,91,38,48,76,48,70,27,60,54,34,73,66,59,62,54,63,70,55,66,82,71,116